Protein AF-Q4A7V9-F1 (afdb_monomer_lite)

Foldseek 3Di:
DDKDFDADPLLHTDDIAAEDEDDDPPPDDDDLLVVLVVVQVVCCVVPVDDDADEQEDQQDPSSVVSCVSNVHHYAYAPVNLLVLLCVQQNPPPVPVLSCVLACPPPNPVSVVLVVCLLVLNLVVNLVVLVVSLVSLVVVCVVCVVCNVVSVVSSVSSVVSSVSSVSCSVNSSVNNVSVNDHDCVVVCCVQQPVVLVVPPPDDDDPVSSVVSNVVSCVVVVHNYDYD

Sequence (226 aa):
MLVLYLGKKNGKVYGKTNILEISKTGNKGQNIYQLSEKIKATILEIYGKNLEIVVYGDGANWIKRLATILGGIYILDKFHLLKKLSDLVSLKNNNSLNRFLFKDKFPQLYQKLLKLFQENKTDKVVEVLRQIIKYLEILLEKNLWLFNKINQKTEEIGEFLRYVVSNSTAINQLFTFKNASSFTEAFVSSLVKFNIKIKYSNFCFKRYLNNLRLNHKLKNANLILI

Structure (mmCIF, N/CA/C/O backbone):
data_AF-Q4A7V9-F1
#
_entry.id   AF-Q4A7V9-F1
#
loop_
_atom_site.group_PDB
_atom_site.id
_atom_site.type_symbol
_atom_site.label_atom_id
_atom_site.label_alt_id
_atom_site.label_comp_id
_atom_site.label_asym_id
_atom_site.label_entity_id
_atom_site.label_seq_id
_atom_site.pdbx_PDB_ins_code
_atom_site.Cartn_x
_atom_site.Cartn_y
_atom_site.Cartn_z
_atom_site.occupancy
_atom_site.B_iso_or_equiv
_atom_site.auth_seq_id
_atom_site.auth_comp_id
_atom_site.auth_asym_id
_atom_site.auth_atom_id
_atom_site.pdbx_PDB_model_num
ATOM 1 N N . MET A 1 1 ? -2.426 7.794 15.812 1.00 65.19 1 MET A N 1
ATOM 2 C CA . MET A 1 1 ? -3.897 7.726 15.655 1.00 65.19 1 MET A CA 1
ATOM 3 C C . MET A 1 1 ? -4.265 6.328 15.198 1.00 65.19 1 MET A C 1
ATOM 5 O O . MET A 1 1 ? -3.657 5.844 14.252 1.00 65.19 1 MET A O 1
ATOM 9 N N . LEU A 1 2 ? -5.226 5.699 15.867 1.00 68.19 2 LEU A N 1
ATOM 10 C CA . LEU A 1 2 ? -5.745 4.373 15.548 1.0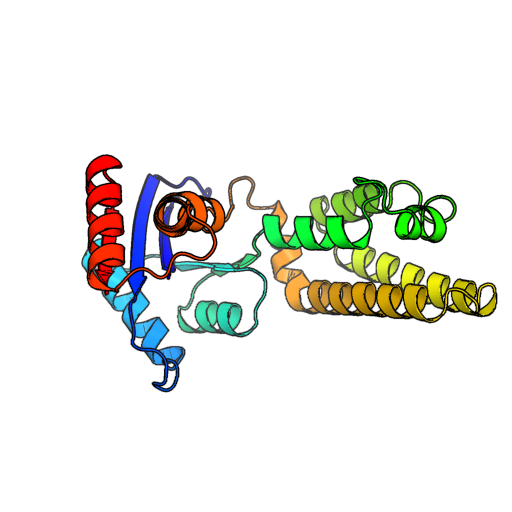0 68.19 2 LEU A CA 1
ATOM 11 C C . LEU A 1 2 ? -7.253 4.489 15.317 1.00 68.19 2 LEU A C 1
ATOM 13 O O . LEU A 1 2 ? -7.942 5.216 16.030 1.00 68.19 2 LEU A O 1
ATOM 17 N N . VAL A 1 3 ? -7.779 3.787 14.319 1.00 69.62 3 VAL A N 1
ATOM 18 C CA . VAL A 1 3 ? -9.226 3.730 14.084 1.00 69.62 3 VAL A CA 1
ATOM 19 C C . VAL A 1 3 ? -9.679 2.298 14.303 1.00 69.62 3 VAL A C 1
ATOM 21 O O . VAL A 1 3 ? -9.243 1.400 13.588 1.00 69.62 3 VAL A O 1
ATOM 24 N N . LEU A 1 4 ? -10.535 2.090 15.302 1.00 72.69 4 LEU A N 1
ATOM 25 C CA . LEU A 1 4 ? -11.105 0.788 15.608 1.00 72.69 4 LEU A CA 1
ATOM 26 C C . LEU A 1 4 ? -12.472 0.656 14.940 1.00 72.69 4 LEU A C 1
ATOM 28 O O . LEU A 1 4 ? -13.355 1.505 15.089 1.00 72.69 4 LEU A O 1
ATOM 32 N N . TYR A 1 5 ? -12.657 -0.449 14.232 1.00 73.81 5 TYR A N 1
ATOM 33 C CA . TYR A 1 5 ? -13.934 -0.823 13.643 1.00 73.81 5 TYR A CA 1
ATOM 34 C C . TYR A 1 5 ? -14.420 -2.099 14.312 1.00 73.81 5 TYR A C 1
ATOM 36 O O . TYR A 1 5 ? -13.680 -3.077 14.393 1.00 73.81 5 TYR A O 1
ATOM 44 N N . LEU A 1 6 ? -15.677 -2.102 14.745 1.00 76.50 6 LEU A N 1
ATOM 45 C CA . LEU A 1 6 ? -16.368 -3.319 15.130 1.00 76.50 6 LEU A CA 1
ATOM 46 C C . LEU A 1 6 ? -17.096 -3.856 13.896 1.00 76.50 6 LEU A C 1
ATOM 48 O O . LEU A 1 6 ? -18.006 -3.218 13.355 1.00 76.50 6 LEU A O 1
ATOM 52 N N . GLY A 1 7 ? -16.650 -5.017 13.427 1.00 74.44 7 GLY A N 1
ATOM 53 C CA . GLY A 1 7 ? -17.162 -5.668 12.227 1.00 74.44 7 GLY A CA 1
ATOM 54 C C . GLY A 1 7 ? -17.699 -7.067 12.496 1.00 74.44 7 GLY A C 1
ATOM 55 O O . GLY A 1 7 ? -17.383 -7.703 13.498 1.00 74.44 7 GLY A O 1
ATOM 56 N N . LYS A 1 8 ? -18.550 -7.551 11.590 1.00 75.00 8 LYS A N 1
ATOM 57 C CA . LYS A 1 8 ? -18.901 -8.972 11.475 1.00 75.00 8 LYS A CA 1
ATOM 58 C C . LYS A 1 8 ? -17.817 -9.691 10.663 1.00 75.00 8 LYS A C 1
ATOM 60 O O . LYS A 1 8 ? -17.138 -9.062 9.854 1.00 75.00 8 LYS A O 1
ATOM 65 N N . LYS A 1 9 ? -17.722 -11.020 10.790 1.00 69.38 9 LYS A N 1
ATOM 66 C CA . LYS A 1 9 ? -16.757 -11.853 10.036 1.00 69.38 9 LYS A CA 1
ATOM 67 C C . LYS A 1 9 ? -16.834 -11.690 8.510 1.00 69.38 9 LYS A C 1
ATOM 69 O O . LYS A 1 9 ? -15.846 -11.886 7.821 1.00 69.38 9 LYS A O 1
ATOM 74 N N . ASN A 1 10 ? -17.983 -11.273 7.975 1.00 67.19 10 ASN A N 1
ATOM 75 C CA . ASN A 1 10 ? -18.161 -10.978 6.548 1.00 67.19 10 ASN A CA 1
ATOM 76 C C . ASN A 1 10 ? -17.647 -9.583 6.116 1.00 67.19 10 ASN A C 1
ATOM 78 O O . ASN A 1 10 ? -17.950 -9.124 5.013 1.00 67.19 10 ASN A O 1
ATOM 82 N N . GLY A 1 11 ? -16.935 -8.871 6.994 1.00 65.62 11 GLY A N 1
ATOM 83 C CA . GLY A 1 11 ? -16.396 -7.533 6.748 1.00 65.62 11 GLY A CA 1
ATOM 84 C C . GLY A 1 11 ? -17.403 -6.391 6.907 1.00 65.62 11 GLY A C 1
ATOM 85 O O . GLY A 1 11 ? -17.033 -5.234 6.722 1.00 65.62 11 GLY A O 1
ATOM 86 N N . LYS A 1 12 ? -18.670 -6.662 7.262 1.00 70.19 12 LYS A N 1
ATOM 87 C CA . LYS A 1 12 ? -19.654 -5.598 7.512 1.00 70.19 12 LYS A CA 1
ATOM 88 C C . LYS A 1 12 ? -19.341 -4.893 8.832 1.00 70.19 12 LYS A C 1
ATOM 90 O O . LYS A 1 12 ? -19.504 -5.483 9.899 1.00 70.19 12 LYS A O 1
ATOM 95 N N . VAL A 1 13 ? -18.940 -3.628 8.755 1.00 73.56 13 VAL A N 1
ATOM 96 C CA . VAL A 1 13 ? -18.735 -2.746 9.913 1.00 73.56 13 VAL A CA 1
ATOM 97 C C . VAL A 1 13 ? -20.090 -2.276 10.452 1.00 73.56 13 VAL A C 1
ATOM 99 O O . VAL A 1 13 ? -20.954 -1.876 9.674 1.00 73.56 13 VAL A O 1
ATOM 102 N N . TYR A 1 14 ? -20.286 -2.334 11.769 1.00 74.62 14 TYR A N 1
ATOM 103 C CA . TYR A 1 14 ? -21.510 -1.864 12.439 1.00 74.62 14 TYR A CA 1
ATOM 104 C C . TYR A 1 14 ? -21.250 -1.044 13.709 1.00 74.62 14 TYR A C 1
ATOM 106 O O . TYR A 1 14 ? -22.175 -0.442 14.241 1.00 74.62 14 TYR A O 1
ATOM 114 N N . GLY A 1 15 ? -20.005 -0.983 14.178 1.00 71.75 15 GLY A N 1
ATOM 115 C CA . GLY A 1 15 ? -19.577 -0.060 15.224 1.00 71.75 15 GLY A CA 1
ATOM 116 C C . GLY A 1 15 ? -18.245 0.573 14.848 1.00 71.75 15 GLY A C 1
ATOM 117 O O . GLY A 1 15 ? -17.455 -0.007 14.099 1.00 71.75 15 GLY A O 1
ATOM 118 N N . LYS A 1 16 ? -17.995 1.784 15.337 1.00 72.81 16 LYS A N 1
ATOM 119 C CA . LYS A 1 16 ? -16.760 2.513 15.055 1.00 72.81 16 LYS A CA 1
ATOM 120 C C . LYS A 1 16 ? -16.351 3.319 16.272 1.00 72.81 16 LYS A C 1
ATOM 122 O O . LYS A 1 16 ? -17.147 4.115 16.761 1.00 72.81 16 LYS A O 1
ATOM 127 N N . THR A 1 17 ? -15.093 3.180 16.670 1.00 72.81 17 THR A N 1
ATOM 128 C CA . THR A 1 17 ? -14.492 3.957 17.752 1.00 72.81 17 THR A CA 1
ATOM 129 C C . THR A 1 17 ? -13.135 4.469 17.307 1.00 72.81 17 THR A C 1
ATOM 131 O O . THR A 1 17 ? -12.305 3.727 16.790 1.00 72.81 17 THR A O 1
ATOM 134 N N . ASN A 1 18 ? -12.905 5.763 17.465 1.00 71.19 18 ASN A N 1
ATOM 135 C CA . ASN A 1 18 ? -11.684 6.408 17.010 1.00 71.19 18 ASN A CA 1
ATOM 136 C C . ASN A 1 18 ? -10.812 6.704 18.214 1.00 71.19 18 ASN A C 1
ATOM 138 O O . ASN A 1 18 ? -11.303 7.269 19.184 1.00 71.19 18 ASN A O 1
ATOM 142 N N . ILE A 1 19 ? -9.533 6.359 18.131 1.00 69.88 19 ILE A N 1
ATOM 143 C CA . ILE A 1 19 ? -8.576 6.596 19.203 1.00 69.88 19 ILE A CA 1
ATOM 144 C C . ILE A 1 19 ? -7.504 7.540 18.680 1.00 69.88 19 ILE A C 1
ATOM 146 O O . ILE A 1 19 ? -6.719 7.216 17.778 1.00 69.88 19 ILE A O 1
ATOM 150 N N . LEU A 1 20 ? -7.461 8.734 19.252 1.00 71.50 20 LEU A N 1
ATOM 151 C CA . LEU A 1 20 ? -6.412 9.696 18.968 1.00 71.50 20 LEU A CA 1
ATOM 152 C C . LEU A 1 20 ? -5.526 9.822 20.199 1.00 71.50 20 LEU A C 1
ATOM 154 O O . LEU A 1 20 ? -5.915 10.464 21.167 1.00 71.50 20 LEU A O 1
ATOM 158 N N . GLU A 1 21 ? -4.337 9.227 20.115 1.00 72.12 21 GLU A N 1
ATOM 159 C CA . GLU A 1 21 ? -3.277 9.475 21.086 1.00 72.12 21 GLU A CA 1
ATOM 160 C C . GLU A 1 21 ? -2.571 10.796 20.768 1.00 72.12 21 GLU A C 1
ATOM 162 O O . GLU A 1 21 ? -2.171 11.027 19.617 1.00 72.12 21 GLU A O 1
ATOM 167 N N . ILE A 1 22 ? -2.415 11.649 21.779 1.00 69.81 22 ILE A N 1
ATOM 168 C CA . ILE A 1 22 ? -1.695 12.916 21.679 1.00 69.81 22 ILE A CA 1
ATOM 169 C C . ILE A 1 22 ? -0.494 12.900 22.626 1.00 69.81 22 ILE A C 1
ATOM 171 O O . ILE A 1 22 ? -0.629 12.989 23.842 1.00 69.81 22 ILE A O 1
ATOM 175 N N . SER A 1 23 ? 0.711 12.900 22.058 1.00 66.81 23 SER A N 1
ATOM 176 C CA . SER A 1 23 ? 1.965 12.956 22.814 1.00 66.81 23 SER A CA 1
ATOM 177 C C . SER A 1 23 ? 2.825 14.153 22.406 1.00 66.81 23 SER A C 1
ATOM 179 O O . SER A 1 23 ? 2.850 14.531 21.233 1.00 66.81 23 SER A O 1
ATOM 181 N N . LYS A 1 24 ? 3.596 14.716 23.348 1.00 66.75 24 LYS A N 1
ATOM 182 C CA . LYS A 1 24 ? 4.656 15.686 23.019 1.00 66.75 24 LYS A CA 1
ATOM 183 C C . LYS A 1 24 ? 5.710 15.021 22.125 1.00 66.75 24 LYS A C 1
ATOM 185 O O . LYS A 1 24 ? 6.165 13.916 22.414 1.00 66.75 24 LYS A O 1
ATOM 190 N N . THR A 1 25 ? 6.106 15.699 21.052 1.00 62.44 25 THR A N 1
ATOM 191 C CA . THR A 1 25 ? 7.212 15.274 20.185 1.00 62.44 25 THR A CA 1
ATOM 192 C C . THR A 1 25 ? 8.544 15.372 20.936 1.00 62.44 25 THR A C 1
ATOM 194 O O . THR A 1 25 ? 8.739 16.321 21.690 1.00 62.44 25 THR A O 1
ATOM 197 N N . GLY A 1 26 ? 9.458 14.417 20.731 1.00 58.75 26 GLY A N 1
ATOM 198 C CA . GLY A 1 26 ? 10.795 14.406 21.357 1.00 58.75 26 GLY A CA 1
ATOM 199 C C . GLY A 1 26 ? 11.000 13.329 22.428 1.00 58.75 26 GLY A C 1
ATOM 200 O O . GLY A 1 26 ? 12.137 12.997 22.749 1.00 58.75 26 GLY A O 1
ATOM 201 N N . ASN A 1 27 ? 9.924 12.708 22.916 1.00 61.12 27 ASN A N 1
ATOM 202 C CA . ASN A 1 27 ? 10.030 11.472 23.690 1.00 61.12 27 ASN A CA 1
ATOM 203 C C . ASN A 1 27 ? 10.277 10.291 22.739 1.00 61.12 27 ASN A C 1
ATOM 205 O O . ASN A 1 27 ? 9.685 10.241 21.657 1.00 61.12 27 ASN A O 1
ATOM 209 N N . LYS A 1 28 ? 11.141 9.338 23.132 1.00 59.72 28 LYS A N 1
ATOM 210 C CA . LYS A 1 28 ? 11.327 8.076 22.390 1.00 59.72 28 LYS A CA 1
ATOM 211 C C . LYS A 1 28 ? 9.949 7.468 22.101 1.00 59.72 28 LYS A C 1
ATOM 213 O O . LYS A 1 28 ? 9.112 7.390 23.000 1.00 59.72 28 LYS A O 1
ATOM 218 N N . GLY A 1 29 ? 9.718 7.080 20.845 1.00 60.88 29 GLY A N 1
ATOM 219 C CA . GLY A 1 29 ? 8.461 6.460 20.427 1.00 60.88 29 GLY A CA 1
ATOM 220 C C . GLY A 1 29 ? 8.119 5.257 21.307 1.00 60.88 29 GLY A C 1
ATOM 221 O O . GLY A 1 29 ? 9.015 4.560 21.787 1.00 60.88 29 GLY A O 1
ATOM 222 N N . GLN A 1 30 ? 6.826 5.028 21.538 1.00 68.25 30 GLN A N 1
ATOM 223 C CA . GLN A 1 30 ? 6.380 3.893 22.344 1.00 68.25 30 GLN A CA 1
ATOM 224 C C . GLN A 1 30 ? 6.850 2.581 21.727 1.00 68.25 30 GLN A C 1
ATOM 226 O O . GLN A 1 30 ? 6.785 2.386 20.511 1.00 68.25 30 GLN A O 1
ATOM 231 N N . ASN A 1 31 ? 7.308 1.669 22.583 1.00 84.88 31 ASN A N 1
ATOM 232 C CA . ASN A 1 31 ? 7.622 0.320 22.150 1.00 84.88 31 ASN A CA 1
ATOM 233 C C . ASN A 1 31 ? 6.333 -0.343 21.630 1.00 84.88 31 ASN A C 1
ATOM 235 O O . ASN A 1 31 ? 5.270 -0.218 22.235 1.00 84.88 31 ASN A O 1
ATOM 239 N N . ILE A 1 32 ? 6.436 -1.076 20.524 1.00 86.00 32 ILE A N 1
ATOM 240 C CA . ILE A 1 32 ? 5.329 -1.810 19.908 1.00 86.00 32 ILE A CA 1
ATOM 241 C C . ILE A 1 32 ? 4.591 -2.746 20.882 1.00 86.00 32 ILE A C 1
ATOM 243 O O . ILE A 1 32 ? 3.379 -2.891 20.761 1.00 86.00 32 ILE A O 1
ATOM 247 N N . TYR A 1 33 ? 5.285 -3.318 21.875 1.00 89.12 33 TYR A N 1
ATOM 248 C CA . TYR A 1 33 ? 4.663 -4.136 22.924 1.00 89.12 33 TYR A CA 1
ATOM 249 C C . TYR A 1 33 ? 3.818 -3.294 23.892 1.00 89.12 33 TYR A C 1
ATOM 251 O O . TYR A 1 33 ? 2.728 -3.690 24.287 1.00 89.12 33 TYR A O 1
ATOM 259 N N . GLN A 1 34 ? 4.275 -2.091 24.245 1.00 86.69 34 GLN A N 1
ATOM 260 C CA . GLN A 1 34 ? 3.476 -1.177 25.071 1.00 86.69 34 GLN A CA 1
ATOM 261 C C . GLN A 1 34 ? 2.236 -0.707 24.306 1.00 86.69 34 GLN A C 1
ATOM 263 O O . GLN A 1 34 ? 1.144 -0.642 24.866 1.00 86.69 34 GLN A O 1
ATOM 268 N N . LEU A 1 35 ? 2.396 -0.429 23.008 1.00 84.94 35 LEU A N 1
ATOM 269 C CA . LEU A 1 35 ? 1.285 -0.078 22.132 1.00 84.94 35 LEU A CA 1
ATOM 270 C C . LEU A 1 35 ? 0.268 -1.223 22.024 1.00 84.94 35 LEU A C 1
ATOM 272 O O . LEU A 1 35 ? -0.932 -0.969 22.088 1.00 84.94 35 LEU A O 1
ATOM 276 N N . SER A 1 36 ? 0.717 -2.475 21.888 1.00 88.62 36 SER A N 1
ATOM 277 C CA . SER A 1 36 ? -0.197 -3.616 21.800 1.00 88.62 36 SER A CA 1
ATOM 278 C C . SER A 1 36 ? -1.006 -3.816 23.077 1.00 88.62 36 SER A C 1
ATOM 280 O O . SER A 1 36 ? -2.206 -4.065 22.993 1.00 88.62 36 SER A O 1
ATOM 282 N N . GLU A 1 37 ? -0.384 -3.661 24.247 1.00 89.12 37 GLU A N 1
ATOM 283 C CA . GLU A 1 37 ? -1.086 -3.781 25.529 1.00 89.12 37 GLU A CA 1
ATOM 284 C C . GLU A 1 37 ? -2.106 -2.658 25.720 1.00 89.12 37 GLU A C 1
ATOM 286 O O . GLU A 1 37 ? -3.252 -2.928 26.075 1.00 89.12 37 GLU A O 1
ATOM 291 N N . LYS A 1 38 ? -1.751 -1.416 25.361 1.00 85.38 38 LYS A N 1
ATOM 292 C CA . LYS A 1 38 ? -2.711 -0.304 25.327 1.00 85.38 38 LYS A CA 1
ATOM 293 C C . LYS A 1 38 ? -3.902 -0.601 24.419 1.00 85.38 38 LYS A C 1
ATOM 295 O O . LYS A 1 38 ? -5.038 -0.414 24.832 1.00 85.38 38 LYS A O 1
ATOM 300 N N . ILE A 1 39 ? -3.660 -1.092 23.201 1.00 86.12 39 ILE A N 1
ATOM 301 C CA . ILE A 1 39 ? -4.733 -1.430 22.255 1.00 86.12 39 ILE A CA 1
ATOM 302 C C . ILE A 1 39 ? -5.673 -2.485 22.847 1.00 86.12 39 ILE A C 1
ATOM 304 O O . ILE A 1 39 ? -6.888 -2.303 22.788 1.00 86.12 39 ILE A O 1
ATOM 308 N N . LYS A 1 40 ? -5.136 -3.566 23.427 1.00 88.25 40 LYS A N 1
ATOM 309 C CA . LYS A 1 40 ? -5.948 -4.621 24.053 1.00 88.25 40 LYS A CA 1
ATOM 310 C C . LYS A 1 40 ? -6.762 -4.084 25.228 1.00 88.25 40 LYS A C 1
ATOM 312 O O . LYS A 1 40 ? -7.963 -4.336 25.284 1.00 88.25 40 LYS A O 1
ATOM 317 N N . ALA A 1 41 ? -6.129 -3.317 26.117 1.00 88.38 41 ALA A N 1
ATOM 318 C CA . ALA A 1 41 ? -6.791 -2.708 27.265 1.00 88.38 41 ALA A CA 1
ATOM 319 C C . ALA A 1 41 ? -7.943 -1.797 26.823 1.00 88.38 41 ALA A C 1
ATOM 321 O O . ALA A 1 41 ? -9.060 -1.942 27.307 1.00 88.38 41 ALA A O 1
ATOM 322 N N . THR A 1 42 ? -7.710 -0.936 25.830 1.00 84.19 42 THR A N 1
ATOM 323 C CA . THR A 1 42 ? -8.746 -0.049 25.294 1.00 84.19 42 THR A CA 1
ATOM 324 C C . THR A 1 42 ? -9.877 -0.820 24.604 1.00 84.19 42 THR A C 1
ATOM 326 O O . THR A 1 42 ? -11.042 -0.462 24.752 1.00 84.19 42 THR A O 1
ATOM 329 N N . ILE A 1 43 ? -9.583 -1.899 23.868 1.00 84.69 43 ILE A N 1
ATOM 330 C CA . ILE A 1 43 ? -10.627 -2.764 23.288 1.00 84.69 43 ILE A CA 1
ATOM 331 C C . ILE A 1 43 ? -11.495 -3.374 24.395 1.00 84.69 43 ILE A C 1
ATOM 333 O O . ILE A 1 43 ? -12.721 -3.344 24.286 1.00 84.69 43 ILE A O 1
ATOM 337 N N . LEU A 1 44 ? -10.872 -3.901 25.451 1.00 88.12 44 LEU A N 1
ATOM 338 C CA . LEU A 1 44 ? -11.577 -4.504 26.578 1.00 88.12 44 LEU A CA 1
ATOM 339 C C . LEU A 1 44 ? -12.434 -3.474 27.325 1.00 88.12 44 LEU A C 1
ATOM 341 O O . LEU A 1 44 ? -13.587 -3.760 27.622 1.00 88.12 44 LEU A O 1
ATOM 345 N N . GLU A 1 45 ? -11.903 -2.276 27.567 1.00 86.25 45 GLU A N 1
ATOM 346 C CA . GLU A 1 45 ? -12.611 -1.169 28.218 1.00 86.25 45 GLU A CA 1
ATOM 347 C C . GLU A 1 45 ? -13.861 -0.743 27.432 1.00 86.25 45 GLU A C 1
ATOM 349 O O . GLU A 1 45 ? -14.940 -0.604 27.999 1.00 86.25 45 GLU A O 1
ATOM 354 N N . ILE A 1 46 ? -13.739 -0.575 26.111 1.00 81.06 46 ILE A N 1
ATOM 355 C CA . ILE A 1 46 ? -14.834 -0.078 25.263 1.00 81.06 46 ILE A CA 1
ATOM 356 C C . ILE A 1 46 ? -15.902 -1.146 25.024 1.00 81.06 46 ILE A C 1
ATOM 358 O O . ILE A 1 46 ? -17.093 -0.838 24.987 1.00 81.06 46 ILE A O 1
ATOM 362 N N . TYR A 1 47 ? -15.484 -2.387 24.764 1.00 82.19 47 TYR A N 1
ATOM 363 C CA . TYR A 1 47 ? -16.382 -3.437 24.276 1.00 82.19 47 TYR A CA 1
ATOM 364 C C . TYR A 1 47 ? -16.716 -4.502 25.326 1.00 82.19 47 TYR A C 1
ATOM 366 O O . TYR A 1 47 ? -17.554 -5.363 25.055 1.00 82.19 47 TYR A O 1
ATOM 374 N N . GLY A 1 48 ? -16.066 -4.480 26.492 1.00 85.56 48 GLY A N 1
ATOM 375 C CA . GLY A 1 48 ? -16.301 -5.406 27.604 1.00 85.56 48 GLY A CA 1
ATOM 376 C C . GLY A 1 48 ? -15.895 -6.857 27.333 1.00 85.56 48 GLY A C 1
ATOM 377 O O . GLY A 1 48 ? -16.233 -7.742 28.113 1.00 85.56 48 GLY A O 1
ATOM 378 N N . LYS A 1 49 ? -15.219 -7.139 26.213 1.00 85.94 49 LYS A N 1
ATOM 379 C CA . LYS A 1 49 ? -14.812 -8.496 25.827 1.00 85.94 49 LYS A CA 1
ATOM 380 C C . LYS A 1 49 ? -13.604 -8.500 24.902 1.00 85.94 49 LYS A C 1
ATOM 382 O O . LYS A 1 49 ? -13.361 -7.543 24.168 1.00 85.94 49 LYS A O 1
ATOM 387 N N . ASN A 1 50 ? -12.918 -9.639 24.872 1.00 85.81 50 ASN A N 1
ATOM 388 C CA . ASN A 1 50 ? -11.882 -9.908 23.884 1.00 85.81 50 ASN A CA 1
ATOM 389 C C . ASN A 1 50 ? -12.514 -10.093 22.499 1.00 85.81 50 ASN A C 1
ATOM 391 O O . ASN A 1 50 ? -13.508 -10.805 22.337 1.00 85.81 50 ASN A O 1
ATOM 395 N N . LEU A 1 51 ? -11.935 -9.434 21.500 1.00 85.44 51 LEU A N 1
ATOM 396 C CA . LEU A 1 51 ? -12.367 -9.489 20.109 1.00 85.44 51 LEU A CA 1
ATOM 397 C C . LEU A 1 51 ? -11.237 -10.031 19.240 1.00 85.44 51 LEU A C 1
ATOM 399 O O . LEU A 1 51 ? -10.063 -9.812 19.528 1.00 85.44 51 LEU A O 1
ATOM 403 N N . GLU A 1 52 ? -11.602 -10.693 18.145 1.00 86.81 52 GLU A N 1
ATOM 404 C CA . GLU A 1 52 ? -10.658 -11.002 17.076 1.00 86.81 52 GLU A CA 1
ATOM 405 C C . GLU A 1 52 ? -10.169 -9.691 16.448 1.00 86.81 52 GLU A C 1
ATOM 407 O O . GLU A 1 52 ? -10.969 -8.843 16.039 1.00 86.81 52 GLU A O 1
ATOM 412 N N . ILE A 1 53 ? -8.850 -9.506 16.407 1.00 87.62 53 ILE A N 1
ATOM 413 C CA . ILE A 1 53 ? -8.242 -8.259 15.949 1.00 87.62 53 ILE A CA 1
ATOM 414 C C . ILE A 1 53 ? -7.886 -8.391 14.473 1.00 87.62 53 ILE A C 1
ATOM 416 O O . ILE A 1 53 ? -7.163 -9.297 14.069 1.00 87.62 53 ILE A O 1
ATOM 420 N N . VAL A 1 54 ? -8.347 -7.431 13.675 1.00 85.19 54 VAL A N 1
ATOM 421 C CA . VAL A 1 54 ? -7.944 -7.276 12.277 1.00 85.19 54 VAL A CA 1
ATOM 422 C C . VAL A 1 54 ? -7.213 -5.949 12.134 1.00 85.19 54 VAL A C 1
ATOM 424 O O . VAL A 1 54 ? -7.764 -4.890 12.439 1.00 85.19 54 VAL A O 1
ATOM 427 N N . VAL A 1 55 ? -5.968 -5.997 11.670 1.00 85.88 55 VAL A N 1
ATOM 428 C CA . VAL A 1 55 ? -5.112 -4.823 11.492 1.00 85.88 55 VAL A CA 1
ATOM 429 C C . VAL A 1 55 ? -5.010 -4.489 10.012 1.00 85.88 55 VAL A C 1
ATOM 431 O O . VAL A 1 55 ? -4.423 -5.239 9.235 1.00 85.88 55 VAL A O 1
ATOM 434 N N . TYR A 1 56 ? -5.540 -3.327 9.639 1.00 83.94 56 TYR A N 1
ATOM 435 C CA . TYR A 1 56 ? -5.376 -2.762 8.304 1.00 83.94 56 TYR A CA 1
ATOM 436 C C . TYR A 1 56 ? -4.121 -1.897 8.242 1.00 83.94 56 TYR A C 1
ATOM 438 O O . TYR A 1 56 ? -3.915 -1.045 9.106 1.00 83.94 56 TYR A O 1
ATOM 446 N N . GLY A 1 57 ? -3.301 -2.067 7.208 1.00 83.38 57 GLY A N 1
ATOM 447 C CA . GLY A 1 57 ? -2.111 -1.235 7.038 1.00 83.38 57 GLY A CA 1
ATOM 448 C C . GLY A 1 57 ? -1.578 -1.197 5.620 1.00 83.38 57 GLY A C 1
ATOM 449 O O . GLY A 1 57 ? -1.908 -2.037 4.791 1.00 83.38 57 GLY A O 1
ATOM 450 N N . ASP A 1 58 ? -0.697 -0.244 5.361 1.00 81.88 58 ASP A N 1
ATOM 451 C CA . ASP A 1 58 ? -0.090 0.020 4.053 1.00 81.88 58 ASP A CA 1
ATOM 452 C C . ASP A 1 58 ? 0.995 -0.987 3.626 1.00 81.88 58 ASP A C 1
ATOM 454 O O . ASP A 1 58 ? 1.448 -0.952 2.481 1.00 81.88 58 ASP A O 1
ATOM 458 N N . GLY A 1 59 ? 1.401 -1.893 4.517 1.00 83.00 59 GLY A N 1
ATOM 459 C CA . GLY A 1 59 ? 2.448 -2.893 4.285 1.00 83.00 59 GLY A CA 1
ATOM 460 C C . GLY A 1 59 ? 3.704 -2.672 5.122 1.00 83.00 59 GLY A C 1
ATOM 461 O O . GLY A 1 59 ? 4.632 -3.477 5.024 1.00 83.00 59 GLY A O 1
ATOM 462 N N . ALA A 1 60 ? 3.754 -1.620 5.947 1.00 84.94 60 ALA A N 1
ATOM 463 C CA . ALA A 1 60 ? 4.903 -1.335 6.796 1.00 84.94 60 ALA A CA 1
ATOM 464 C C . ALA A 1 60 ? 5.201 -2.477 7.787 1.00 84.94 60 ALA A C 1
ATOM 466 O O . ALA A 1 60 ? 4.308 -3.006 8.456 1.00 84.94 60 ALA A O 1
ATOM 467 N N . ASN A 1 61 ? 6.487 -2.819 7.930 1.00 85.69 61 ASN A N 1
ATOM 468 C CA . ASN A 1 61 ? 6.941 -3.934 8.772 1.00 85.69 61 ASN A CA 1
ATOM 469 C C . ASN A 1 61 ? 6.494 -3.805 10.232 1.00 85.69 61 ASN A C 1
ATOM 471 O O . ASN A 1 61 ? 6.131 -4.801 10.855 1.00 85.69 61 ASN A O 1
ATOM 475 N N . TRP A 1 62 ? 6.475 -2.586 10.777 1.00 87.44 62 TRP A N 1
ATOM 476 C CA . TRP A 1 62 ? 6.022 -2.365 12.148 1.00 87.44 62 TRP A CA 1
ATOM 477 C C . TRP A 1 62 ? 4.518 -2.642 12.314 1.00 87.44 62 TRP A C 1
ATOM 479 O O . TRP A 1 62 ? 4.127 -3.157 13.354 1.00 87.44 62 TRP A O 1
ATOM 489 N N . ILE A 1 63 ? 3.679 -2.395 11.297 1.00 87.88 63 ILE A N 1
ATOM 490 C CA . ILE A 1 63 ? 2.236 -2.696 11.354 1.00 87.88 63 ILE A CA 1
ATOM 491 C C . ILE A 1 63 ? 2.005 -4.205 11.306 1.00 87.88 63 ILE A C 1
ATOM 493 O O . ILE A 1 63 ? 1.214 -4.733 12.084 1.00 87.88 63 ILE A O 1
ATOM 497 N N . LYS A 1 64 ? 2.733 -4.914 10.434 1.00 88.69 64 LYS A N 1
ATOM 498 C CA . LYS A 1 64 ? 2.692 -6.384 10.379 1.00 88.69 64 LYS A CA 1
ATOM 499 C C . LYS A 1 64 ? 3.098 -6.987 11.719 1.00 88.69 64 LYS A C 1
ATOM 501 O O . LYS A 1 64 ? 2.386 -7.823 12.261 1.00 88.69 64 LYS A O 1
ATOM 506 N N . ARG A 1 65 ? 4.204 -6.497 12.289 1.00 91.00 65 ARG A N 1
ATOM 507 C CA . ARG A 1 65 ? 4.684 -6.923 13.606 1.00 91.00 65 ARG A CA 1
ATOM 508 C C . ARG A 1 65 ? 3.661 -6.625 14.703 1.00 91.00 65 ARG A C 1
ATOM 510 O O . ARG A 1 65 ? 3.469 -7.458 15.580 1.00 91.00 65 ARG A O 1
ATOM 517 N N . LEU A 1 66 ? 2.984 -5.477 14.642 1.00 90.88 66 LEU A N 1
ATOM 518 C CA . LEU A 1 66 ? 1.926 -5.124 15.588 1.00 90.88 66 LEU A CA 1
ATOM 519 C C . LEU A 1 66 ? 0.762 -6.113 15.493 1.00 90.88 66 LEU A C 1
ATOM 521 O O . LEU A 1 66 ? 0.299 -6.592 16.522 1.00 90.88 66 LEU A O 1
ATOM 525 N N . ALA A 1 67 ? 0.330 -6.461 14.277 1.00 90.75 67 ALA A N 1
ATOM 526 C CA . ALA A 1 67 ? -0.709 -7.465 14.059 1.00 90.75 67 ALA A CA 1
ATOM 527 C C . ALA A 1 67 ? -0.323 -8.819 14.669 1.00 90.75 67 ALA A C 1
ATOM 529 O O . ALA A 1 67 ? -1.118 -9.398 15.404 1.00 90.75 67 ALA A O 1
ATOM 530 N N . THR A 1 68 ? 0.918 -9.271 14.457 1.00 91.62 68 THR A N 1
ATOM 531 C CA . THR A 1 68 ? 1.435 -10.508 15.061 1.00 91.62 68 THR A CA 1
ATOM 532 C C . THR A 1 68 ? 1.410 -10.460 16.590 1.00 91.62 68 THR A C 1
ATOM 534 O O . THR A 1 68 ? 0.915 -11.390 17.215 1.00 91.62 68 THR A O 1
ATOM 537 N N . ILE A 1 69 ? 1.892 -9.375 17.206 1.00 92.88 69 ILE A N 1
ATOM 538 C CA . ILE A 1 69 ? 1.916 -9.221 18.675 1.00 92.88 69 ILE A CA 1
ATOM 539 C C . ILE A 1 69 ? 0.496 -9.160 19.260 1.00 92.88 69 ILE A C 1
ATOM 541 O O . ILE A 1 69 ? 0.244 -9.641 20.365 1.00 92.88 69 ILE A O 1
ATOM 545 N N . LEU A 1 70 ? -0.449 -8.586 18.516 1.00 90.88 70 LEU A N 1
ATOM 546 C CA . LEU A 1 70 ? -1.864 -8.562 18.880 1.00 90.88 70 LEU A CA 1
ATOM 547 C C . LEU A 1 70 ? -2.560 -9.922 18.693 1.00 90.88 70 LEU A C 1
ATOM 549 O O . LEU A 1 70 ? -3.720 -10.042 19.077 1.00 90.88 70 LEU A O 1
ATOM 553 N N . GLY A 1 71 ? -1.891 -10.924 18.107 1.00 90.06 71 GLY A N 1
ATOM 554 C CA . GLY A 1 71 ? -2.519 -12.187 17.707 1.00 90.06 71 GLY A CA 1
ATOM 555 C C . GLY A 1 71 ? -3.598 -11.996 16.635 1.00 90.06 71 GLY A C 1
ATOM 556 O O . GLY A 1 71 ? -4.541 -12.777 16.561 1.00 90.06 71 GLY A O 1
ATOM 557 N N . GLY A 1 72 ? -3.502 -10.915 15.856 1.00 87.75 72 GLY A N 1
ATOM 558 C CA . GLY A 1 72 ? -4.510 -10.495 14.893 1.00 87.75 72 GLY A CA 1
ATOM 559 C C . GLY A 1 72 ? -4.184 -10.859 13.446 1.00 87.75 72 GLY A C 1
ATOM 560 O O . GLY A 1 72 ? -3.057 -11.207 13.093 1.00 87.75 72 GLY A O 1
ATOM 561 N N . ILE A 1 73 ? -5.186 -10.706 12.583 1.00 86.25 73 ILE A N 1
ATOM 562 C CA . ILE A 1 73 ? -5.066 -10.884 11.134 1.00 86.25 73 ILE A CA 1
ATOM 563 C C . ILE A 1 73 ? -4.624 -9.563 10.512 1.00 86.25 73 ILE A C 1
ATOM 565 O O . ILE A 1 73 ? -5.274 -8.532 10.684 1.00 86.25 73 ILE A O 1
ATOM 569 N N . TYR A 1 74 ? -3.531 -9.585 9.755 1.00 87.19 74 TYR A N 1
ATOM 570 C CA . TYR A 1 74 ? -3.102 -8.433 8.970 1.00 87.19 74 TYR A CA 1
ATOM 571 C C . TYR A 1 74 ? -3.795 -8.415 7.602 1.00 87.19 74 TYR A C 1
ATOM 573 O O . TYR A 1 74 ? -3.718 -9.389 6.857 1.00 87.19 74 TYR A O 1
ATOM 581 N N . ILE A 1 75 ? -4.419 -7.290 7.249 1.00 83.31 75 ILE A N 1
ATOM 582 C CA . ILE A 1 75 ? -4.997 -7.050 5.925 1.00 83.31 75 ILE A CA 1
ATOM 583 C C . ILE A 1 75 ? -4.311 -5.836 5.296 1.00 83.31 75 ILE A C 1
ATOM 585 O O . ILE A 1 75 ? -4.243 -4.750 5.878 1.00 83.31 75 ILE A O 1
ATOM 589 N N . LEU A 1 76 ? -3.801 -6.016 4.078 1.00 86.19 76 LEU A N 1
ATOM 590 C CA . LEU A 1 76 ? -3.210 -4.926 3.310 1.00 86.19 76 LEU A CA 1
ATOM 591 C C . LEU A 1 76 ? -4.283 -3.902 2.922 1.00 86.19 76 LEU A C 1
ATOM 593 O O . LEU A 1 76 ? -5.413 -4.252 2.596 1.00 86.19 76 LEU A O 1
ATOM 597 N N . ASP A 1 77 ? -3.941 -2.621 2.911 1.00 84.06 77 ASP A N 1
ATOM 598 C CA . ASP A 1 77 ? -4.848 -1.600 2.405 1.00 84.06 77 ASP A CA 1
ATOM 599 C C . ASP A 1 77 ? -4.849 -1.566 0.869 1.00 84.06 77 ASP A C 1
ATOM 601 O O . ASP A 1 77 ? -3.867 -1.184 0.219 1.00 84.06 77 ASP A O 1
ATOM 605 N N . LYS A 1 78 ? -6.003 -1.909 0.286 1.00 85.19 78 LYS A N 1
ATOM 606 C CA . LYS A 1 78 ? -6.230 -1.917 -1.162 1.00 85.19 78 LYS A CA 1
ATOM 607 C C . LYS A 1 78 ? -5.928 -0.572 -1.808 1.00 85.19 78 LYS A C 1
ATOM 609 O O . LYS A 1 78 ? -5.373 -0.542 -2.905 1.00 85.19 78 LYS A O 1
ATOM 614 N N . PHE A 1 79 ? -6.271 0.535 -1.152 1.00 83.06 79 PHE A N 1
ATOM 615 C CA . PHE A 1 79 ? -6.054 1.863 -1.719 1.00 83.06 79 PHE A CA 1
ATOM 616 C C . PHE A 1 79 ? -4.566 2.131 -1.965 1.00 83.06 79 PHE A C 1
ATOM 618 O O . PHE A 1 79 ? -4.196 2.616 -3.033 1.00 83.06 79 PHE A O 1
ATOM 625 N N . HIS A 1 80 ? -3.706 1.753 -1.018 1.00 84.00 80 HIS A N 1
ATOM 626 C CA . HIS A 1 80 ? -2.266 1.984 -1.107 1.00 84.00 80 HIS A CA 1
ATOM 627 C C . HIS A 1 80 ? -1.614 1.149 -2.214 1.00 84.00 80 HIS A C 1
ATOM 629 O O . HIS A 1 80 ? -0.822 1.692 -2.987 1.00 84.00 80 HIS A O 1
ATOM 635 N N . LEU A 1 81 ? -1.994 -0.128 -2.352 1.00 89.81 81 LEU A N 1
ATOM 636 C CA . LEU A 1 81 ? -1.534 -0.974 -3.458 1.00 89.81 81 LEU A CA 1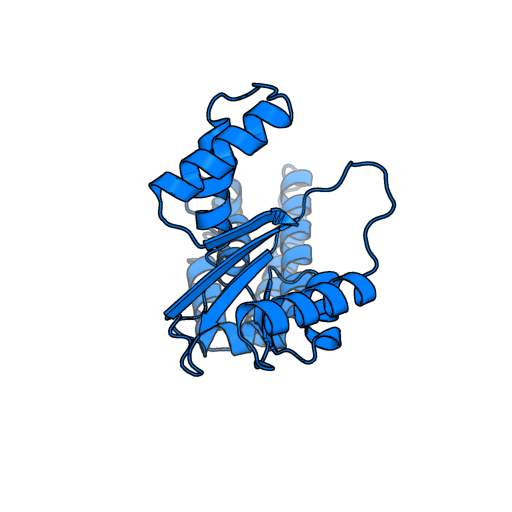
ATOM 637 C C . LEU A 1 81 ? -1.929 -0.375 -4.817 1.00 89.81 81 LEU A C 1
ATOM 639 O O . LEU A 1 81 ? -1.086 -0.229 -5.703 1.00 89.81 81 LEU A O 1
ATOM 643 N N . LEU A 1 82 ? -3.203 0.000 -4.978 1.00 89.25 82 LEU A N 1
ATOM 644 C CA . LEU A 1 82 ? -3.719 0.533 -6.242 1.00 89.25 82 LEU A CA 1
ATOM 645 C C . LEU A 1 82 ? -3.147 1.909 -6.583 1.00 89.25 82 LEU A C 1
ATOM 647 O O . LEU A 1 82 ? -2.910 2.191 -7.758 1.00 89.25 82 LEU A O 1
ATOM 651 N N . LYS A 1 83 ? -2.906 2.750 -5.573 1.00 87.50 83 LYS A N 1
ATOM 652 C CA . LYS A 1 83 ? -2.253 4.046 -5.743 1.00 87.50 83 LYS A CA 1
ATOM 653 C C . LYS A 1 83 ? -0.810 3.869 -6.209 1.00 87.50 83 LYS A C 1
ATOM 655 O O . LYS A 1 83 ? -0.466 4.413 -7.250 1.00 87.50 83 LYS A O 1
ATOM 660 N N . LYS A 1 84 ? -0.015 3.032 -5.525 1.00 90.44 84 LYS A N 1
ATOM 661 C CA . LYS A 1 84 ? 1.362 2.704 -5.942 1.00 90.44 84 LYS A CA 1
ATOM 662 C C . LYS A 1 84 ? 1.403 2.175 -7.377 1.00 90.44 84 LYS A C 1
ATOM 664 O O . LYS A 1 84 ? 2.210 2.639 -8.171 1.00 90.44 84 LYS A O 1
ATOM 669 N N . LEU A 1 85 ? 0.493 1.266 -7.734 1.00 92.44 85 LEU A N 1
ATOM 670 C CA . LEU A 1 85 ? 0.385 0.752 -9.100 1.00 92.44 85 LEU A CA 1
ATOM 671 C C . LEU A 1 85 ? 0.040 1.858 -10.115 1.00 92.44 85 LEU A C 1
ATOM 673 O O . LEU A 1 85 ? 0.621 1.911 -11.197 1.00 92.44 85 LEU A O 1
ATOM 677 N N . SER A 1 86 ? -0.913 2.733 -9.785 1.00 89.94 86 SER A N 1
ATOM 678 C CA . SER A 1 86 ? -1.312 3.837 -10.661 1.00 89.94 86 SER A CA 1
ATOM 679 C C . SER A 1 86 ? -0.163 4.820 -10.878 1.00 89.94 86 SER A C 1
ATOM 681 O O . SER A 1 86 ? 0.147 5.141 -12.020 1.00 89.94 86 SER A O 1
ATOM 683 N N . ASP A 1 87 ? 0.490 5.263 -9.808 1.00 87.50 87 ASP A N 1
ATOM 684 C CA . ASP A 1 87 ? 1.607 6.209 -9.880 1.00 87.50 87 ASP A CA 1
ATOM 685 C C . ASP A 1 87 ? 2.775 5.617 -10.696 1.00 87.50 87 ASP A C 1
ATOM 687 O O . ASP A 1 87 ? 3.419 6.313 -11.486 1.00 87.50 87 ASP A O 1
ATOM 691 N N . LEU A 1 88 ? 2.980 4.299 -10.596 1.00 89.94 88 LEU A N 1
ATOM 692 C CA . LEU A 1 88 ? 4.035 3.593 -11.310 1.00 89.94 88 LEU A CA 1
ATOM 693 C C . LEU A 1 88 ? 3.793 3.516 -12.823 1.00 89.94 88 LEU A C 1
ATOM 695 O O . LEU A 1 88 ? 4.671 3.889 -13.596 1.00 89.94 88 LEU A O 1
ATOM 699 N N . VAL A 1 89 ? 2.632 3.025 -13.268 1.00 87.31 89 VAL A N 1
ATOM 700 C CA . VAL A 1 89 ? 2.443 2.614 -14.678 1.00 87.31 89 VAL A CA 1
ATOM 701 C C . VAL A 1 89 ? 1.234 3.236 -15.371 1.00 87.31 89 VAL A C 1
ATOM 703 O O . VAL A 1 89 ? 0.991 2.961 -16.547 1.00 87.31 89 VAL A O 1
ATOM 706 N N . SER A 1 90 ? 0.437 4.053 -14.679 1.00 77.38 90 SER A N 1
ATOM 707 C CA . SER A 1 90 ? -0.744 4.653 -15.298 1.00 77.38 90 SER A CA 1
ATOM 708 C C . SER A 1 90 ? -0.346 5.646 -16.386 1.00 77.38 90 SER A C 1
ATOM 710 O O . SER A 1 90 ? 0.577 6.449 -16.238 1.00 77.38 90 SER A O 1
ATOM 712 N N . LEU A 1 91 ? -1.096 5.597 -17.486 1.00 70.25 91 LEU A N 1
ATOM 713 C CA . LEU A 1 91 ? -1.041 6.582 -18.566 1.00 70.25 91 LEU A CA 1
ATOM 714 C C . LEU A 1 91 ? -2.016 7.749 -18.325 1.00 70.25 91 LEU A C 1
ATOM 716 O O . LEU A 1 91 ? -2.049 8.698 -19.115 1.00 70.25 91 LEU A O 1
ATOM 720 N N . LYS A 1 92 ? -2.824 7.679 -17.252 1.00 59.62 92 LYS A N 1
ATOM 721 C CA . LYS A 1 92 ? -3.688 8.784 -16.817 1.00 59.62 92 LYS A CA 1
ATOM 722 C C . LYS A 1 92 ? -2.804 9.930 -16.303 1.00 59.62 92 LYS A C 1
ATOM 724 O O . LYS A 1 92 ? -1.773 9.679 -15.691 1.00 59.62 92 LYS A O 1
ATOM 729 N N . ASN A 1 93 ? -3.217 11.173 -16.559 1.00 53.75 93 ASN A N 1
ATOM 730 C CA . ASN A 1 93 ? -2.541 12.427 -16.170 1.00 53.75 93 ASN A CA 1
ATOM 731 C C . ASN A 1 93 ? -1.341 12.869 -17.031 1.00 53.75 93 ASN A C 1
ATOM 733 O O . ASN A 1 93 ? -0.414 13.477 -16.510 1.00 53.75 93 ASN A O 1
ATOM 737 N N . ASN A 1 94 ? -1.348 12.621 -18.348 1.00 52.91 94 ASN A N 1
ATOM 738 C CA . ASN A 1 94 ? -0.328 13.169 -19.263 1.00 52.91 94 ASN A CA 1
ATOM 739 C C . ASN A 1 94 ? 1.128 12.847 -18.874 1.00 52.91 94 ASN A C 1
ATOM 741 O O . ASN A 1 94 ? 2.033 13.619 -19.180 1.00 52.91 94 ASN A O 1
ATOM 745 N N . ASN A 1 95 ? 1.374 11.688 -18.254 1.00 74.75 95 ASN A N 1
ATOM 746 C CA . ASN A 1 95 ? 2.733 11.253 -17.951 1.00 74.75 95 ASN A CA 1
ATOM 747 C C . ASN A 1 95 ? 3.441 10.832 -19.254 1.00 74.75 95 ASN A C 1
ATOM 749 O O . ASN A 1 95 ? 3.347 9.686 -19.701 1.00 74.75 95 ASN A O 1
ATOM 753 N N . SER A 1 96 ? 4.088 11.806 -19.899 1.00 84.19 96 SER A N 1
ATOM 754 C CA . SER A 1 96 ? 4.793 11.658 -21.176 1.00 84.19 96 SER A CA 1
ATOM 755 C C . SER A 1 96 ? 5.870 10.580 -21.110 1.00 84.19 96 SER A C 1
ATOM 757 O O . SER A 1 96 ? 6.019 9.823 -22.067 1.00 84.19 96 SER A O 1
ATOM 759 N N . LEU A 1 97 ? 6.538 10.443 -19.959 1.00 87.81 97 LEU A N 1
ATOM 760 C CA . LEU A 1 97 ? 7.521 9.393 -19.721 1.00 87.81 97 LEU A CA 1
ATOM 761 C C . LEU A 1 97 ? 6.862 8.010 -19.734 1.00 87.81 97 LEU A C 1
ATOM 763 O O . LEU A 1 97 ? 7.267 7.165 -20.520 1.00 87.81 97 LEU A O 1
ATOM 767 N N . ASN A 1 98 ? 5.799 7.777 -18.958 1.00 89.56 98 ASN A N 1
ATOM 768 C CA . ASN A 1 98 ? 5.124 6.469 -18.956 1.00 89.56 98 ASN A CA 1
ATOM 769 C C . ASN A 1 98 ? 4.585 6.082 -20.344 1.00 89.56 98 ASN A C 1
ATOM 771 O O . ASN A 1 98 ? 4.622 4.909 -20.712 1.00 89.56 98 ASN A O 1
ATOM 775 N N . ARG A 1 99 ? 4.101 7.053 -21.134 1.00 88.06 99 ARG A N 1
ATOM 776 C CA . ARG A 1 99 ? 3.696 6.794 -22.526 1.00 88.06 99 ARG A CA 1
ATOM 777 C C . ARG A 1 99 ? 4.878 6.350 -23.374 1.00 88.06 99 ARG A C 1
ATOM 779 O O . ARG A 1 99 ? 4.761 5.336 -24.046 1.00 88.06 99 ARG A O 1
ATOM 786 N N . PHE A 1 100 ? 5.982 7.090 -23.323 1.00 89.81 100 PHE A N 1
ATOM 787 C CA . PHE A 1 100 ? 7.197 6.753 -24.058 1.00 89.81 100 PHE A CA 1
ATOM 788 C C . PHE A 1 100 ? 7.722 5.363 -23.674 1.00 89.81 100 PHE A C 1
ATOM 790 O O . PHE A 1 100 ? 8.049 4.563 -24.541 1.00 89.81 100 PHE A O 1
ATOM 797 N N . LEU A 1 101 ? 7.741 5.045 -22.379 1.00 90.94 101 LEU A N 1
ATOM 798 C CA . LEU A 1 101 ? 8.296 3.786 -21.894 1.00 90.94 101 LEU A CA 1
ATOM 799 C C . LEU A 1 101 ? 7.395 2.584 -22.204 1.00 90.94 101 LEU A C 1
ATOM 801 O O . LEU A 1 101 ? 7.900 1.533 -22.587 1.00 90.94 101 LEU A O 1
ATOM 805 N N . PHE A 1 102 ? 6.074 2.702 -22.034 1.00 91.44 102 PHE A N 1
ATOM 806 C CA . PHE A 1 102 ? 5.203 1.522 -21.963 1.00 91.44 102 PHE A CA 1
ATOM 807 C C . PHE A 1 102 ? 4.196 1.380 -23.103 1.00 91.44 102 PHE A C 1
ATOM 809 O O . PHE A 1 102 ? 3.716 0.269 -23.305 1.00 91.44 102 PHE A O 1
ATOM 816 N N . LYS A 1 103 ? 3.847 2.443 -23.843 1.00 87.12 103 LYS A N 1
ATOM 817 C CA . LYS A 1 103 ? 2.708 2.417 -24.784 1.00 87.12 103 LYS A CA 1
ATOM 818 C C . LYS A 1 103 ? 2.807 1.288 -25.815 1.00 87.12 103 LYS A C 1
ATOM 820 O O . LYS A 1 103 ? 1.813 0.599 -26.028 1.00 87.12 103 LYS A O 1
ATOM 825 N N . ASP A 1 104 ? 3.987 1.089 -26.395 1.00 87.31 104 ASP A N 1
ATOM 826 C CA . ASP A 1 104 ? 4.164 0.153 -27.509 1.00 87.31 104 ASP A CA 1
ATOM 827 C C . ASP A 1 104 ? 4.447 -1.275 -27.024 1.00 87.31 104 ASP A C 1
ATOM 829 O O . ASP A 1 104 ? 3.860 -2.235 -27.519 1.00 87.31 104 ASP A O 1
ATOM 833 N N . LYS A 1 105 ? 5.316 -1.434 -26.014 1.00 90.75 105 LYS A N 1
ATOM 834 C CA . LYS A 1 105 ? 5.731 -2.761 -25.522 1.00 90.75 105 LYS A CA 1
ATOM 835 C C . LYS A 1 105 ? 4.797 -3.348 -24.460 1.00 90.75 105 LYS A C 1
ATOM 837 O O . LYS A 1 105 ? 4.671 -4.567 -24.358 1.00 90.75 105 LYS A O 1
ATOM 842 N N . PHE A 1 106 ? 4.141 -2.494 -23.677 1.00 90.00 106 PHE A N 1
ATOM 843 C CA . PHE A 1 106 ? 3.259 -2.873 -22.572 1.00 90.00 106 PHE A CA 1
ATOM 844 C C . PHE A 1 106 ? 1.939 -2.081 -22.615 1.00 90.00 106 PHE A C 1
ATOM 846 O O . PHE A 1 106 ? 1.615 -1.342 -21.674 1.00 90.00 106 PHE A O 1
ATOM 853 N N . PRO A 1 107 ? 1.139 -2.224 -23.687 1.00 87.44 107 PRO A N 1
ATOM 854 C CA . PRO A 1 107 ? -0.148 -1.553 -23.771 1.00 87.44 107 PRO A CA 1
ATOM 855 C C . PRO A 1 107 ? -1.045 -1.980 -22.603 1.00 87.44 107 PRO A C 1
ATOM 857 O O . PRO A 1 107 ? -1.094 -3.150 -22.223 1.00 87.44 107 PRO A O 1
ATOM 860 N N . GLN A 1 108 ? -1.760 -1.012 -22.021 1.00 88.69 108 GLN A N 1
ATOM 861 C CA . GLN A 1 108 ? -2.688 -1.239 -20.903 1.00 88.69 108 GLN A CA 1
ATOM 862 C C . GLN A 1 108 ? -2.042 -1.922 -19.678 1.00 88.69 108 GLN A C 1
ATOM 864 O O . GLN A 1 108 ? -2.691 -2.687 -18.959 1.00 88.69 108 GLN A O 1
ATOM 869 N N . LEU A 1 109 ? -0.757 -1.645 -19.417 1.00 91.94 109 LEU A N 1
ATOM 870 C CA . LEU A 1 109 ? 0.007 -2.272 -18.334 1.00 91.94 109 LEU A CA 1
ATOM 871 C C . LEU A 1 109 ? -0.694 -2.196 -16.969 1.00 91.94 109 LEU A C 1
ATOM 873 O O . LEU A 1 109 ? -0.747 -3.190 -16.247 1.00 91.94 109 LEU A O 1
ATOM 877 N N . TYR A 1 110 ? -1.287 -1.045 -16.642 1.00 93.12 110 TYR A N 1
ATOM 878 C CA . TYR A 1 110 ? -2.065 -0.874 -15.414 1.00 93.12 110 TYR A CA 1
ATOM 879 C C . TYR A 1 110 ? -3.203 -1.902 -15.303 1.00 93.12 110 TYR A C 1
ATOM 881 O O . TYR A 1 110 ? -3.313 -2.592 -14.292 1.00 93.12 110 TYR A O 1
ATOM 889 N N . GLN A 1 111 ? -4.030 -2.036 -16.346 1.00 93.69 111 GLN A N 1
ATOM 890 C CA . GLN A 1 111 ? -5.161 -2.968 -16.372 1.00 93.69 111 GLN A CA 1
ATOM 891 C C . GLN A 1 111 ? -4.688 -4.420 -16.294 1.00 93.69 111 GLN A C 1
ATOM 893 O O . GLN A 1 111 ? -5.281 -5.214 -15.565 1.00 93.69 111 GLN A O 1
ATOM 898 N N . LYS A 1 112 ? -3.596 -4.758 -16.993 1.00 94.75 112 LYS A N 1
ATOM 899 C CA . LYS A 1 112 ? -2.988 -6.093 -16.944 1.00 94.75 112 LYS A CA 1
ATOM 900 C C . LYS A 1 112 ? -2.563 -6.458 -15.521 1.00 94.75 112 LYS A C 1
ATOM 902 O O . LYS A 1 112 ? -2.945 -7.515 -15.027 1.00 94.75 112 LYS A O 1
ATOM 907 N N . LEU A 1 113 ? -1.808 -5.585 -14.852 1.00 95.56 113 LEU A N 1
ATOM 908 C CA . LEU A 1 113 ? -1.339 -5.824 -13.484 1.00 95.56 113 LEU A CA 1
ATOM 909 C C . LEU A 1 113 ? -2.496 -5.863 -12.479 1.00 95.56 113 LEU A C 1
ATOM 911 O O . LEU A 1 113 ? -2.537 -6.748 -11.627 1.00 95.56 113 LEU A O 1
ATOM 915 N N . LEU A 1 114 ? -3.475 -4.963 -12.614 1.00 94.19 114 LEU A N 1
ATOM 916 C CA . LEU A 1 114 ? -4.679 -4.960 -11.782 1.00 94.19 114 LEU A CA 1
ATOM 917 C C . LEU A 1 114 ? -5.455 -6.278 -11.895 1.00 94.19 114 LEU A C 1
ATOM 919 O O . LEU A 1 114 ? -5.855 -6.838 -10.875 1.00 94.19 114 LEU A O 1
ATOM 923 N N . LYS A 1 115 ? -5.639 -6.787 -13.116 1.00 94.81 115 LYS A N 1
ATOM 924 C CA . LYS A 1 115 ? -6.323 -8.061 -13.355 1.00 94.81 115 LYS A CA 1
ATOM 925 C C . LYS A 1 115 ? -5.583 -9.226 -12.696 1.00 94.81 115 LYS A C 1
ATOM 927 O O . LYS A 1 115 ? -6.212 -10.045 -12.039 1.00 94.81 115 LYS A O 1
ATOM 932 N N . LEU A 1 116 ? -4.252 -9.271 -12.799 1.00 95.56 116 LEU A N 1
ATOM 933 C CA . LEU A 1 116 ? -3.451 -10.307 -12.137 1.00 95.56 116 LEU A CA 1
ATOM 934 C C . LEU A 1 116 ? -3.603 -10.273 -10.612 1.00 95.56 116 LEU A C 1
ATOM 936 O O . LEU A 1 116 ? -3.745 -11.327 -9.998 1.00 95.56 116 LEU A O 1
ATOM 940 N N . PHE A 1 117 ? -3.627 -9.083 -10.008 1.00 93.38 117 PHE A N 1
ATOM 941 C CA . PHE A 1 117 ? -3.902 -8.946 -8.578 1.00 93.38 117 PHE A CA 1
ATOM 942 C C . PHE A 1 117 ? -5.304 -9.446 -8.201 1.00 93.38 117 PHE A C 1
ATOM 944 O O . PHE A 1 117 ? -5.442 -10.189 -7.237 1.00 93.38 117 PHE A O 1
ATOM 951 N N . GLN A 1 118 ? -6.332 -9.092 -8.979 1.00 91.25 118 GLN A N 1
ATOM 952 C CA . GLN A 1 118 ? -7.714 -9.544 -8.758 1.00 91.25 118 GLN A CA 1
ATOM 953 C C . GLN A 1 118 ? -7.884 -11.063 -8.911 1.00 91.25 118 GLN A C 1
ATOM 955 O O . GLN A 1 118 ? -8.752 -11.650 -8.273 1.00 91.25 118 GLN A O 1
ATOM 960 N N . GLU A 1 119 ? -7.055 -11.693 -9.741 1.00 93.00 119 GLU A N 1
ATOM 961 C CA . GLU A 1 119 ? -7.006 -13.145 -9.940 1.00 93.00 119 GLU A CA 1
ATOM 962 C C . GLU A 1 119 ? -6.092 -13.864 -8.929 1.00 93.00 119 GLU A C 1
ATOM 964 O O . GLU A 1 119 ? -5.853 -15.061 -9.082 1.00 93.00 119 GLU A O 1
ATOM 969 N N . ASN A 1 120 ? -5.562 -13.162 -7.917 1.00 91.56 120 ASN A N 1
ATOM 970 C CA . ASN A 1 120 ? -4.608 -13.680 -6.925 1.00 91.56 120 ASN A CA 1
ATOM 971 C C . ASN A 1 120 ? -3.332 -14.282 -7.550 1.00 91.56 120 ASN A C 1
ATOM 973 O O . ASN A 1 120 ? -2.744 -15.226 -7.027 1.00 91.56 120 ASN A O 1
ATOM 977 N N . LYS A 1 121 ? -2.886 -13.736 -8.689 1.00 94.25 121 LYS A N 1
ATOM 978 C CA . LYS A 1 121 ? -1.696 -14.179 -9.435 1.00 94.25 121 LYS A CA 1
ATOM 979 C C . LYS A 1 121 ? -0.505 -13.259 -9.170 1.00 94.25 121 LYS A C 1
ATOM 981 O O . LYS A 1 121 ? 0.084 -12.712 -10.106 1.00 94.25 121 LYS A O 1
ATOM 986 N N . THR A 1 122 ? -0.149 -13.077 -7.898 1.00 94.06 122 THR A N 1
ATOM 987 C CA . THR A 1 122 ? 0.954 -12.181 -7.505 1.00 94.06 122 THR A CA 1
ATOM 988 C C . THR A 1 122 ? 2.300 -12.595 -8.114 1.00 94.06 122 THR A C 1
ATOM 990 O O . THR A 1 122 ? 3.066 -11.728 -8.531 1.00 94.06 122 THR A O 1
ATOM 993 N N . ASP A 1 123 ? 2.563 -13.890 -8.295 1.00 95.44 123 ASP A N 1
ATOM 994 C CA . ASP A 1 123 ? 3.808 -14.357 -8.927 1.00 95.44 123 ASP A CA 1
ATOM 995 C C . ASP A 1 123 ? 3.927 -13.894 -10.387 1.00 95.44 123 ASP A C 1
ATOM 997 O O . ASP A 1 123 ? 4.981 -13.434 -10.823 1.00 95.44 123 ASP A O 1
ATOM 1001 N N . LYS A 1 124 ? 2.810 -13.868 -11.126 1.00 97.00 124 LYS A N 1
ATOM 1002 C CA . LYS A 1 124 ? 2.785 -13.322 -12.493 1.00 97.00 124 LYS A CA 1
ATOM 1003 C C . LYS A 1 124 ? 3.001 -11.811 -12.519 1.00 97.00 124 LYS A C 1
ATOM 1005 O O . LYS A 1 124 ? 3.551 -11.285 -13.483 1.00 97.00 124 LYS A O 1
ATOM 1010 N N . VAL A 1 125 ? 2.580 -11.090 -11.476 1.00 96.81 125 VAL A N 1
ATOM 1011 C CA . VAL A 1 125 ? 2.910 -9.662 -11.338 1.00 96.81 125 VAL A CA 1
ATOM 1012 C C . VAL A 1 125 ? 4.418 -9.490 -11.183 1.00 96.81 125 VAL A C 1
ATOM 1014 O O . VAL A 1 125 ? 5.007 -8.668 -11.881 1.00 96.81 125 VAL A O 1
ATOM 1017 N N . VAL A 1 126 ? 5.050 -10.290 -10.321 1.00 97.50 126 VAL A N 1
ATOM 1018 C CA . VAL A 1 126 ? 6.507 -10.294 -10.114 1.00 97.50 126 VAL A CA 1
ATOM 1019 C C . VAL A 1 126 ? 7.248 -10.559 -11.427 1.00 97.50 126 VAL A C 1
ATOM 1021 O O . VAL A 1 126 ? 8.186 -9.832 -11.757 1.00 97.50 126 VAL A O 1
ATOM 1024 N N . GLU A 1 127 ? 6.805 -11.542 -12.213 1.00 97.56 127 GLU A N 1
ATOM 1025 C CA . GLU A 1 127 ? 7.364 -11.836 -13.538 1.00 97.56 127 GLU A CA 1
ATOM 1026 C C . GLU A 1 127 ? 7.266 -10.640 -14.492 1.00 97.56 127 GLU A C 1
ATOM 1028 O O . GLU A 1 127 ? 8.265 -10.255 -15.102 1.00 97.56 127 GLU A O 1
ATOM 1033 N N . VAL A 1 128 ? 6.089 -10.011 -14.593 1.00 97.06 128 VAL A N 1
ATOM 1034 C CA . VAL A 1 128 ? 5.883 -8.843 -15.463 1.00 97.06 128 VAL A CA 1
ATOM 1035 C C . VAL A 1 128 ? 6.767 -7.670 -15.032 1.00 97.06 128 VAL A C 1
ATOM 1037 O O . VAL A 1 128 ? 7.385 -7.036 -15.883 1.00 97.06 128 VAL A O 1
ATOM 1040 N N . LEU A 1 129 ? 6.885 -7.391 -13.731 1.00 97.31 129 LEU A N 1
ATOM 1041 C CA . LEU A 1 129 ? 7.748 -6.314 -13.231 1.00 97.31 129 LEU A CA 1
ATOM 1042 C C . LEU A 1 129 ? 9.227 -6.569 -13.557 1.00 97.31 129 LEU A C 1
ATOM 1044 O O . LEU A 1 129 ? 9.917 -5.654 -14.002 1.00 97.31 129 LEU A O 1
ATOM 1048 N N . ARG A 1 130 ? 9.703 -7.814 -13.424 1.00 97.62 130 ARG A N 1
ATOM 1049 C CA . ARG A 1 130 ? 11.067 -8.197 -13.832 1.00 97.62 130 ARG A CA 1
ATOM 1050 C C . ARG A 1 130 ? 11.290 -8.029 -15.336 1.00 97.62 130 ARG A C 1
ATOM 1052 O O . ARG A 1 130 ? 12.358 -7.582 -15.742 1.00 97.62 130 ARG A O 1
ATOM 1059 N N . GLN A 1 131 ? 10.298 -8.361 -16.164 1.00 96.88 131 GLN A N 1
ATOM 1060 C CA . GLN A 1 131 ? 10.368 -8.135 -17.613 1.00 96.88 131 GLN A CA 1
ATOM 1061 C C . GLN A 1 131 ? 10.456 -6.645 -17.957 1.00 96.88 131 GLN A C 1
ATOM 1063 O O . GLN A 1 131 ? 11.187 -6.278 -18.873 1.00 96.88 131 GLN A O 1
ATOM 1068 N N . ILE A 1 132 ? 9.742 -5.789 -17.223 1.00 96.38 132 ILE A N 1
ATOM 1069 C CA . ILE A 1 132 ? 9.801 -4.341 -17.434 1.00 96.38 132 ILE A CA 1
ATOM 1070 C C . ILE A 1 132 ? 11.178 -3.794 -17.061 1.00 96.38 132 ILE A C 1
ATOM 1072 O O . ILE A 1 132 ? 11.723 -3.020 -17.838 1.00 96.38 132 ILE A O 1
ATOM 1076 N N . ILE A 1 133 ? 11.757 -4.211 -15.929 1.00 96.44 133 ILE A N 1
ATOM 1077 C CA . ILE A 1 133 ? 13.116 -3.798 -15.530 1.00 96.44 133 ILE A CA 1
ATOM 1078 C C . ILE A 1 133 ? 14.118 -4.123 -16.645 1.00 96.44 133 ILE A C 1
ATOM 1080 O O . ILE A 1 133 ? 14.782 -3.218 -17.141 1.00 96.44 133 ILE A O 1
ATOM 1084 N N . LYS A 1 134 ? 14.124 -5.371 -17.136 1.00 96.50 134 LYS A N 1
ATOM 1085 C CA . LYS A 1 134 ? 14.987 -5.788 -18.257 1.00 96.50 134 LYS A CA 1
ATOM 1086 C C . LYS A 1 134 ? 14.758 -4.966 -19.524 1.00 96.50 134 LYS A C 1
ATOM 1088 O O . LYS A 1 134 ? 15.691 -4.627 -20.242 1.00 96.50 134 LYS A O 1
ATOM 1093 N N . TYR A 1 135 ? 13.502 -4.652 -19.829 1.00 96.12 135 TYR A N 1
ATOM 1094 C CA . TYR A 1 135 ? 13.176 -3.809 -20.974 1.00 96.12 135 TYR A CA 1
ATOM 1095 C C . TYR A 1 135 ? 13.713 -2.380 -20.812 1.00 96.12 135 TYR A C 1
ATOM 1097 O O . TYR A 1 135 ? 14.215 -1.817 -21.781 1.00 96.12 135 TYR A O 1
ATOM 1105 N N . LEU A 1 136 ? 13.620 -1.798 -19.614 1.00 94.62 136 LEU A N 1
ATOM 1106 C CA . LEU A 1 136 ? 14.133 -0.458 -19.341 1.00 94.62 136 LEU A CA 1
ATOM 1107 C C . LEU A 1 136 ? 15.660 -0.402 -19.414 1.00 94.62 136 LEU A C 1
ATOM 1109 O O . LEU A 1 136 ? 16.179 0.584 -19.923 1.00 94.62 136 LEU A O 1
ATOM 1113 N N . GLU A 1 137 ? 16.361 -1.456 -18.991 1.00 93.88 137 GLU A N 1
ATOM 1114 C CA . GLU A 1 137 ? 17.816 -1.597 -19.170 1.00 93.88 137 GLU A CA 1
ATOM 1115 C C . GLU A 1 137 ? 18.198 -1.555 -20.661 1.00 93.88 137 GLU A C 1
ATOM 1117 O O . GLU A 1 137 ? 19.017 -0.738 -21.070 1.00 93.88 137 GLU A O 1
ATOM 1122 N N . ILE A 1 138 ? 17.514 -2.330 -21.511 1.00 93.88 138 ILE A N 1
ATOM 1123 C CA . ILE A 1 138 ? 17.744 -2.316 -22.970 1.00 93.88 138 ILE A CA 1
ATOM 1124 C C . ILE A 1 138 ? 17.372 -0.957 -23.588 1.00 93.88 138 ILE A C 1
ATOM 1126 O O . ILE A 1 138 ? 18.004 -0.482 -24.533 1.00 93.88 138 ILE A O 1
ATOM 1130 N N . LEU A 1 139 ? 16.301 -0.325 -23.101 1.00 93.12 139 LEU A N 1
ATOM 1131 C CA . LEU A 1 139 ? 15.857 0.973 -23.604 1.00 93.12 139 LEU A CA 1
ATOM 1132 C C . LEU A 1 139 ? 16.838 2.090 -23.221 1.00 93.12 139 LEU A C 1
ATOM 1134 O O . LEU A 1 139 ? 17.037 3.011 -24.014 1.00 93.12 139 LEU A O 1
ATOM 1138 N N . LEU A 1 140 ? 17.450 1.995 -22.039 1.00 92.94 140 LEU A N 1
ATOM 1139 C CA . LEU A 1 140 ? 18.466 2.915 -21.540 1.00 92.94 140 LEU A CA 1
ATOM 1140 C C . LEU A 1 140 ? 19.687 2.950 -22.460 1.00 92.94 140 LEU A C 1
ATOM 1142 O O . LEU A 1 140 ? 20.106 4.036 -22.855 1.00 92.94 140 LEU A O 1
ATOM 1146 N N . GLU A 1 141 ? 20.194 1.780 -22.863 1.00 92.25 141 GLU A N 1
ATOM 1147 C CA . GLU A 1 141 ? 21.325 1.649 -23.797 1.00 92.25 141 GLU A CA 1
ATOM 1148 C C . GLU A 1 141 ? 21.071 2.386 -25.122 1.00 92.25 141 GLU A C 1
ATOM 1150 O O . GLU A 1 141 ? 21.983 2.959 -25.713 1.00 92.25 141 GLU A O 1
ATOM 1155 N N . LYS A 1 142 ? 19.809 2.423 -25.571 1.00 91.75 142 LYS A N 1
ATOM 1156 C CA . LYS A 1 142 ? 19.392 3.067 -26.827 1.00 91.75 142 LYS A CA 1
ATOM 1157 C C . LYS A 1 142 ? 19.056 4.554 -26.690 1.00 91.75 142 LYS A C 1
ATOM 1159 O O . LYS A 1 142 ? 18.941 5.237 -27.702 1.00 91.75 142 LYS A O 1
ATOM 1164 N N . ASN A 1 143 ? 18.848 5.053 -25.470 1.00 91.81 143 ASN A N 1
ATOM 1165 C CA . ASN A 1 143 ? 18.326 6.399 -25.208 1.00 91.81 143 ASN A CA 1
ATOM 1166 C C . ASN A 1 143 ? 19.095 7.075 -24.063 1.00 91.81 143 ASN A C 1
ATOM 1168 O O . ASN A 1 143 ? 18.500 7.510 -23.073 1.00 91.81 143 ASN A O 1
ATOM 1172 N N . LEU A 1 144 ? 20.420 7.189 -24.200 1.00 90.69 144 LEU A N 1
ATOM 1173 C CA . LEU A 1 144 ? 21.303 7.745 -23.164 1.00 90.69 144 LEU A CA 1
ATOM 1174 C C . LEU A 1 144 ? 20.892 9.155 -22.694 1.00 90.69 144 LEU A C 1
ATOM 1176 O O . LEU A 1 144 ? 21.082 9.497 -21.529 1.00 90.69 144 LEU A O 1
ATOM 1180 N N . TRP A 1 145 ? 20.241 9.959 -23.545 1.00 90.94 145 TRP A N 1
ATOM 1181 C CA . TRP A 1 145 ? 19.729 11.285 -23.163 1.00 90.94 145 TRP A CA 1
ATOM 1182 C C . TRP A 1 145 ? 18.603 11.244 -22.108 1.00 90.94 145 TRP A C 1
ATOM 1184 O O . TRP A 1 145 ? 18.274 12.270 -21.513 1.00 90.94 145 TRP A O 1
ATOM 1194 N N . LEU A 1 146 ? 17.999 10.076 -21.854 1.00 91.81 146 LEU A N 1
ATOM 1195 C CA . LEU A 1 146 ? 16.995 9.858 -20.806 1.00 91.81 146 LEU A CA 1
ATOM 1196 C C . LEU A 1 146 ? 17.550 9.131 -19.578 1.00 91.81 146 LEU A C 1
ATOM 1198 O O . LEU A 1 146 ? 16.751 8.709 -18.740 1.00 91.81 146 LEU A O 1
ATOM 1202 N N . PHE A 1 147 ? 18.876 9.013 -19.436 1.00 91.44 147 PHE A N 1
ATOM 1203 C CA . PHE A 1 147 ? 19.517 8.182 -18.413 1.00 91.44 147 PHE A CA 1
ATOM 1204 C C . PHE A 1 147 ? 18.916 8.347 -17.013 1.00 91.44 147 PHE A C 1
ATOM 1206 O O . PHE A 1 147 ? 18.400 7.387 -16.442 1.00 91.44 147 PHE A O 1
ATOM 1213 N N . ASN A 1 148 ? 18.868 9.581 -16.505 1.00 91.94 148 ASN A N 1
ATOM 1214 C CA . ASN A 1 148 ? 18.331 9.866 -15.171 1.00 91.94 148 ASN A CA 1
ATOM 1215 C C . ASN A 1 148 ? 16.857 9.457 -15.026 1.00 91.94 148 ASN A C 1
ATOM 1217 O O . ASN A 1 148 ? 16.466 8.887 -14.012 1.00 91.94 148 ASN A O 1
ATOM 1221 N N . LYS A 1 149 ? 16.034 9.718 -16.049 1.00 92.06 149 LYS A N 1
ATOM 1222 C CA . LYS A 1 149 ? 14.590 9.438 -16.015 1.00 92.06 149 LYS A CA 1
ATOM 1223 C C . LYS A 1 149 ? 14.300 7.941 -16.067 1.00 92.06 149 LYS A C 1
ATOM 1225 O O . LYS A 1 149 ? 13.415 7.472 -15.358 1.00 92.06 149 LYS A O 1
ATOM 1230 N N . ILE A 1 150 ? 15.022 7.199 -16.909 1.00 93.06 150 ILE A N 1
ATOM 1231 C CA . ILE A 1 150 ? 14.856 5.747 -17.024 1.00 93.06 150 ILE A CA 1
ATOM 1232 C C . ILE A 1 150 ? 15.374 5.061 -15.758 1.00 93.06 150 ILE A C 1
ATOM 1234 O O . ILE A 1 150 ? 14.657 4.231 -15.216 1.00 93.06 150 ILE A O 1
ATOM 1238 N N . ASN A 1 151 ? 16.537 5.457 -15.229 1.00 93.00 151 ASN A N 1
ATOM 1239 C CA . ASN A 1 151 ? 17.065 4.888 -13.985 1.00 93.00 151 ASN A CA 1
ATOM 1240 C C . ASN A 1 151 ? 16.143 5.125 -12.794 1.00 93.00 151 ASN A C 1
ATOM 1242 O O . ASN A 1 151 ? 15.818 4.173 -12.087 1.00 93.00 151 ASN A O 1
ATOM 1246 N N . GLN A 1 152 ? 15.650 6.355 -12.623 1.00 92.81 152 GLN A N 1
ATOM 1247 C CA . GLN A 1 152 ? 14.654 6.651 -11.596 1.00 92.81 152 GLN A CA 1
ATOM 1248 C C . GLN A 1 152 ? 13.420 5.756 -11.763 1.00 92.81 152 GLN A C 1
ATOM 1250 O O . GLN A 1 152 ? 12.911 5.199 -10.793 1.00 92.81 152 GLN A O 1
ATOM 1255 N N . LYS A 1 153 ? 12.953 5.557 -13.002 1.00 93.75 153 LYS A N 1
ATOM 1256 C CA . LYS A 1 153 ? 11.796 4.700 -13.253 1.00 93.75 153 LYS A CA 1
ATOM 1257 C C . LYS A 1 153 ? 12.062 3.230 -12.936 1.00 93.75 153 LYS A C 1
ATOM 1259 O O . LYS A 1 153 ? 11.196 2.560 -12.376 1.00 93.75 153 LYS A O 1
ATOM 1264 N N . THR A 1 154 ? 13.241 2.730 -13.284 1.00 94.94 154 THR A N 1
ATOM 1265 C CA . THR A 1 154 ? 13.688 1.375 -12.951 1.00 94.94 154 THR A CA 1
ATOM 1266 C C . THR A 1 154 ? 13.746 1.181 -11.437 1.00 94.94 154 THR A C 1
ATOM 1268 O O . THR A 1 154 ? 13.280 0.156 -10.937 1.00 94.94 154 THR A O 1
ATOM 1271 N N . GLU A 1 155 ? 14.232 2.177 -10.695 1.00 94.94 155 GLU A N 1
ATOM 1272 C CA . GLU A 1 155 ? 14.266 2.159 -9.233 1.00 94.94 155 GLU A CA 1
ATOM 1273 C C . GLU A 1 155 ? 12.858 2.140 -8.623 1.00 94.94 155 GLU A C 1
ATOM 1275 O O . GLU A 1 155 ? 12.571 1.262 -7.809 1.00 94.94 155 GLU A O 1
ATOM 1280 N N . GLU A 1 156 ? 11.944 3.006 -9.081 1.00 94.56 156 GLU A N 1
ATOM 1281 C CA . GLU A 1 156 ? 10.532 3.002 -8.659 1.00 94.56 156 GLU A CA 1
ATOM 1282 C C . GLU A 1 156 ? 9.877 1.623 -8.868 1.00 94.56 156 GLU A C 1
ATOM 1284 O O . GLU A 1 156 ? 9.138 1.120 -8.014 1.00 94.56 156 GLU A O 1
ATOM 1289 N N . ILE A 1 157 ? 10.155 0.977 -10.007 1.00 95.44 157 ILE A N 1
ATOM 1290 C CA . ILE A 1 157 ? 9.648 -0.369 -10.311 1.00 95.44 157 ILE A CA 1
ATOM 1291 C C . ILE A 1 157 ? 10.299 -1.408 -9.396 1.00 95.44 157 ILE A C 1
ATOM 1293 O O . ILE A 1 157 ? 9.606 -2.304 -8.912 1.00 95.44 157 ILE A O 1
ATOM 1297 N N . GLY A 1 158 ? 11.597 -1.285 -9.119 1.00 96.62 158 GLY A N 1
ATOM 1298 C CA . GLY A 1 158 ? 12.322 -2.141 -8.182 1.00 96.62 158 GLY A CA 1
ATOM 1299 C C . GLY A 1 158 ? 11.788 -2.035 -6.750 1.00 96.62 158 GLY A C 1
ATOM 1300 O O . GLY A 1 158 ? 11.601 -3.051 -6.077 1.00 96.62 158 GLY A O 1
ATOM 1301 N N . GLU A 1 159 ? 11.466 -0.830 -6.286 1.00 95.06 159 GLU A N 1
ATOM 1302 C CA . GLU A 1 159 ? 10.804 -0.604 -5.001 1.00 95.06 159 GLU A CA 1
ATOM 1303 C C . GLU A 1 159 ? 9.419 -1.241 -4.952 1.00 95.06 159 GLU A C 1
ATOM 1305 O O . GLU A 1 159 ? 9.088 -1.938 -3.987 1.00 95.06 159 GLU A O 1
ATOM 1310 N N . PHE A 1 160 ? 8.617 -1.052 -6.002 1.00 95.44 160 PHE A N 1
ATOM 1311 C CA . PHE A 1 160 ? 7.299 -1.670 -6.084 1.00 95.44 160 PHE A CA 1
ATOM 1312 C C . PHE A 1 160 ? 7.387 -3.199 -6.142 1.00 95.44 160 PHE A C 1
ATOM 1314 O O . PHE A 1 160 ? 6.613 -3.882 -5.476 1.00 95.44 160 PHE A O 1
ATOM 1321 N N . LEU A 1 161 ? 8.368 -3.754 -6.855 1.00 96.75 161 LEU A N 1
ATOM 1322 C CA . LEU A 1 161 ? 8.647 -5.187 -6.886 1.00 96.75 161 LEU A CA 1
ATOM 1323 C C . LEU A 1 161 ? 8.970 -5.725 -5.484 1.00 96.75 161 LEU A C 1
ATOM 1325 O O . LEU A 1 161 ? 8.350 -6.694 -5.045 1.00 96.75 161 LEU A O 1
ATOM 1329 N N . ARG A 1 162 ? 9.887 -5.078 -4.750 1.00 95.25 162 ARG A N 1
ATOM 1330 C CA . ARG A 1 162 ? 10.211 -5.444 -3.357 1.00 95.25 162 ARG A CA 1
ATOM 1331 C C . ARG A 1 162 ? 8.980 -5.369 -2.454 1.00 95.25 162 ARG A C 1
ATOM 1333 O O . ARG A 1 162 ? 8.761 -6.248 -1.618 1.00 95.25 162 ARG A O 1
ATOM 1340 N N . TYR A 1 163 ? 8.151 -4.345 -2.639 1.00 92.88 163 TYR A N 1
ATOM 1341 C CA . TYR A 1 163 ? 6.886 -4.203 -1.928 1.00 92.88 163 TYR A CA 1
ATOM 1342 C C . TYR A 1 163 ? 5.926 -5.362 -2.225 1.00 92.88 163 TYR A C 1
ATOM 1344 O O . TYR A 1 163 ? 5.406 -5.963 -1.288 1.00 92.88 163 TYR A O 1
ATOM 1352 N N . VAL A 1 164 ? 5.724 -5.720 -3.495 1.00 94.19 164 VAL A N 1
ATOM 1353 C CA . VAL A 1 164 ? 4.842 -6.827 -3.893 1.00 94.19 164 VAL A CA 1
ATOM 1354 C C . VAL A 1 164 ? 5.338 -8.154 -3.319 1.00 94.19 164 VAL A C 1
ATOM 1356 O O . VAL A 1 164 ? 4.556 -8.878 -2.711 1.00 94.19 164 VAL A O 1
ATOM 1359 N N . VAL A 1 165 ? 6.638 -8.442 -3.429 1.00 93.94 165 VAL A N 1
ATOM 1360 C CA . VAL A 1 165 ? 7.241 -9.675 -2.894 1.00 93.94 165 VAL A CA 1
ATOM 1361 C C . VAL A 1 165 ? 7.077 -9.760 -1.375 1.00 93.94 165 VAL A C 1
ATOM 1363 O O . VAL A 1 165 ? 6.592 -10.762 -0.862 1.00 93.94 165 VAL A O 1
ATOM 1366 N N . SER A 1 166 ? 7.406 -8.692 -0.645 1.00 90.56 166 SER A N 1
ATOM 1367 C CA . SER A 1 166 ? 7.301 -8.665 0.825 1.00 90.56 166 SER A CA 1
ATOM 1368 C C . SER A 1 166 ? 5.860 -8.671 1.358 1.00 90.56 166 SER A C 1
ATOM 1370 O O . SER A 1 166 ? 5.645 -8.823 2.565 1.00 90.56 166 SER A O 1
ATOM 1372 N N . ASN A 1 167 ? 4.865 -8.481 0.489 1.00 89.62 167 ASN A N 1
ATOM 1373 C CA . ASN A 1 167 ? 3.445 -8.446 0.834 1.00 89.62 167 ASN A CA 1
ATOM 1374 C C . ASN A 1 167 ? 2.619 -9.499 0.078 1.00 89.62 167 ASN A C 1
ATOM 1376 O O . ASN A 1 167 ? 1.394 -9.430 0.132 1.00 89.62 167 ASN A O 1
ATOM 1380 N N . SER A 1 168 ? 3.240 -10.471 -0.598 1.00 89.56 168 SER A N 1
ATOM 1381 C CA . SER A 1 168 ? 2.556 -11.376 -1.536 1.00 89.56 168 SER A CA 1
ATOM 1382 C C . SER A 1 168 ? 1.358 -12.103 -0.918 1.00 89.56 168 SER A C 1
ATOM 1384 O O . SER A 1 168 ? 0.260 -12.071 -1.473 1.00 89.56 168 SER A O 1
ATOM 1386 N N . THR A 1 169 ? 1.529 -12.664 0.281 1.00 86.56 169 THR A N 1
ATOM 1387 C CA . THR A 1 169 ? 0.45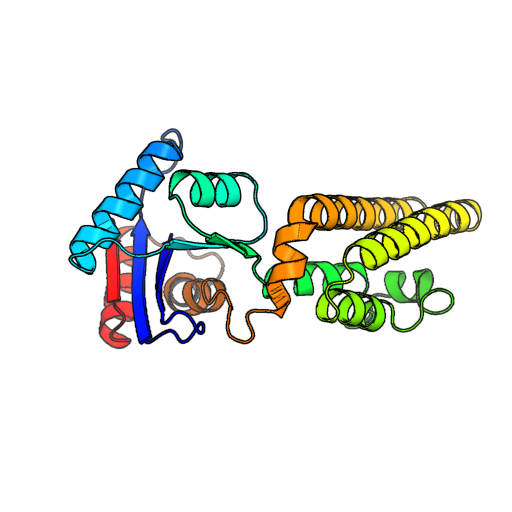8 -13.336 1.030 1.00 86.56 169 THR A CA 1
ATOM 1388 C C . THR A 1 169 ? -0.706 -12.393 1.328 1.00 86.56 169 THR A C 1
ATOM 1390 O O . THR A 1 169 ? -1.860 -12.733 1.076 1.00 86.56 169 THR A O 1
ATOM 1393 N N . ALA A 1 170 ? -0.413 -11.182 1.810 1.00 85.75 170 ALA A N 1
ATOM 1394 C CA . ALA A 1 170 ? -1.435 -10.192 2.143 1.00 85.75 170 ALA A CA 1
ATOM 1395 C C . ALA A 1 170 ? -2.143 -9.649 0.888 1.00 85.75 170 ALA A C 1
ATOM 1397 O O . ALA A 1 170 ? -3.340 -9.381 0.927 1.00 85.75 170 ALA A O 1
ATOM 1398 N N . ILE A 1 171 ? -1.432 -9.529 -0.239 1.00 88.94 171 ILE A N 1
ATOM 1399 C CA . ILE A 1 171 ? -1.993 -9.137 -1.540 1.00 88.94 171 ILE A CA 1
ATOM 1400 C C . ILE A 1 171 ? -2.934 -10.221 -2.078 1.00 88.94 171 ILE A C 1
ATOM 1402 O O . ILE A 1 171 ? -4.032 -9.898 -2.520 1.00 88.94 171 ILE A O 1
ATOM 1406 N N . ASN A 1 172 ? -2.556 -11.499 -2.005 1.00 86.81 172 ASN A N 1
ATOM 1407 C CA . ASN A 1 172 ? -3.414 -12.604 -2.453 1.00 86.81 172 ASN A CA 1
ATOM 1408 C C . ASN A 1 172 ? -4.688 -12.742 -1.602 1.00 86.81 172 ASN A C 1
ATOM 1410 O O . ASN A 1 172 ? -5.711 -13.222 -2.079 1.00 86.81 172 ASN A O 1
ATOM 1414 N N . GLN A 1 173 ? -4.648 -12.303 -0.344 1.00 81.31 173 GLN A N 1
ATOM 1415 C CA . 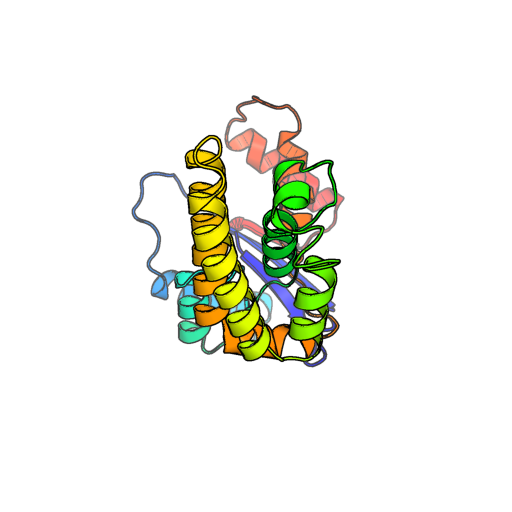GLN A 1 173 ? -5.826 -12.238 0.524 1.00 81.31 173 GLN A CA 1
ATOM 1416 C C . GLN A 1 173 ? -6.627 -10.942 0.334 1.00 81.31 173 GLN A C 1
ATOM 1418 O O . GLN A 1 173 ? -7.797 -10.874 0.689 1.00 81.31 173 GLN A O 1
ATOM 1423 N N . LEU A 1 174 ? -6.039 -9.900 -0.251 1.00 82.12 174 LEU A N 1
ATOM 1424 C CA . LEU A 1 174 ? -6.658 -8.581 -0.360 1.00 82.12 174 LEU A CA 1
ATOM 1425 C C . LEU A 1 174 ? -7.985 -8.601 -1.124 1.00 82.12 174 LEU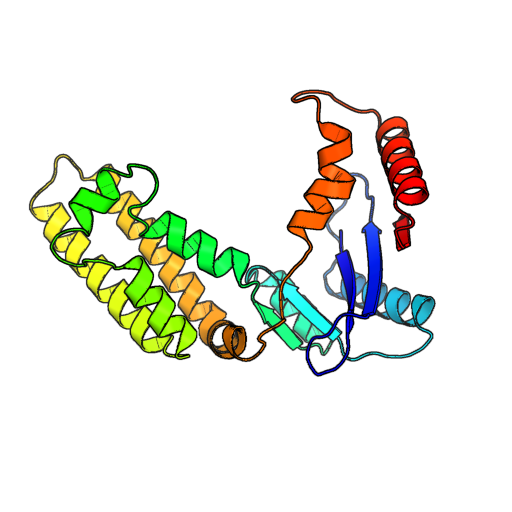 A C 1
ATOM 1427 O O . LEU A 1 174 ? -8.930 -7.900 -0.767 1.00 82.12 174 LEU A O 1
ATOM 1431 N N . PHE A 1 175 ? -8.046 -9.385 -2.199 1.00 76.94 175 PHE A N 1
ATOM 1432 C CA . PHE A 1 175 ? -9.197 -9.419 -3.099 1.00 76.94 175 PHE A CA 1
ATOM 1433 C C . PHE A 1 175 ? -10.255 -10.449 -2.688 1.00 76.94 175 PHE A C 1
ATOM 1435 O O . PHE A 1 175 ? -11.349 -10.442 -3.254 1.00 76.94 175 PHE A O 1
ATOM 1442 N N . THR A 1 176 ? -9.988 -11.280 -1.672 1.00 73.50 176 THR A N 1
ATOM 1443 C CA . THR A 1 176 ? -10.989 -12.204 -1.116 1.00 73.50 176 THR A CA 1
ATOM 1444 C C . THR A 1 176 ? -11.991 -11.467 -0.221 1.00 73.50 176 THR A C 1
ATOM 1446 O O . THR A 1 176 ? -13.185 -11.774 -0.228 1.00 73.50 176 THR A O 1
ATOM 1449 N N . PHE A 1 177 ? -11.552 -10.421 0.483 1.00 66.62 177 PHE A N 1
ATOM 1450 C CA . PHE A 1 177 ? -12.413 -9.595 1.325 1.00 66.62 177 PHE A CA 1
ATOM 1451 C C . PHE A 1 177 ? -13.070 -8.455 0.524 1.00 66.62 177 PHE A C 1
ATOM 1453 O O . PHE A 1 177 ? -12.595 -7.321 0.516 1.00 66.62 177 PHE A O 1
ATOM 1460 N N . LYS A 1 178 ? -14.215 -8.724 -0.125 1.00 61.41 178 LYS A N 1
ATOM 1461 C CA . LYS A 1 178 ? -14.929 -7.742 -0.982 1.00 61.41 178 LYS A CA 1
ATOM 1462 C C . LYS A 1 178 ? -15.197 -6.374 -0.325 1.00 61.41 178 LYS A C 1
ATOM 1464 O O . LYS A 1 178 ? -15.191 -5.367 -1.027 1.00 61.41 178 LYS A O 1
ATOM 1469 N N . ASN A 1 179 ? -15.408 -6.340 0.993 1.00 61.59 179 ASN A N 1
ATOM 1470 C CA . ASN A 1 179 ? -15.771 -5.133 1.752 1.00 61.59 179 ASN A CA 1
ATOM 1471 C C . ASN A 1 179 ? -14.646 -4.601 2.657 1.00 61.59 179 ASN A C 1
ATOM 1473 O O . ASN A 1 179 ? -14.861 -3.654 3.412 1.00 61.59 179 ASN A O 1
ATOM 1477 N N . ALA A 1 180 ? -13.460 -5.209 2.619 1.00 59.56 180 ALA A N 1
ATOM 1478 C CA . ALA A 1 180 ? -12.325 -4.768 3.415 1.00 59.56 180 ALA A CA 1
ATOM 1479 C C . ALA A 1 180 ? -11.746 -3.488 2.805 1.00 59.56 180 ALA A C 1
ATOM 1481 O O . ALA A 1 180 ? -11.200 -3.484 1.701 1.00 59.56 180 ALA A O 1
ATOM 1482 N N . SER A 1 181 ? -11.899 -2.364 3.493 1.00 60.88 181 SER A N 1
ATOM 1483 C CA . SER A 1 181 ? -11.264 -1.105 3.107 1.00 60.88 181 SER A CA 1
ATOM 1484 C C . SER A 1 181 ? -10.887 -0.318 4.352 1.00 60.88 181 SER A C 1
ATOM 1486 O O . SER A 1 181 ? -11.629 -0.280 5.332 1.00 60.88 181 SER A O 1
ATOM 1488 N N . SER A 1 182 ? -9.721 0.323 4.311 1.00 64.31 182 SER A N 1
ATOM 1489 C CA . SER A 1 182 ? -9.311 1.269 5.344 1.00 64.31 182 SER A CA 1
ATOM 1490 C C . SER A 1 182 ? -10.075 2.574 5.136 1.00 64.31 182 SER A C 1
ATOM 1492 O O . SER A 1 182 ? -9.925 3.230 4.108 1.00 64.31 182 SER A O 1
ATOM 1494 N N . PHE A 1 183 ? -10.881 2.994 6.115 1.00 65.94 183 PHE A N 1
ATOM 1495 C CA . PHE A 1 183 ? -11.512 4.324 6.088 1.00 65.94 183 PHE A CA 1
ATOM 1496 C C . PHE A 1 183 ? -10.661 5.378 6.811 1.00 65.94 183 PHE A C 1
ATOM 1498 O O . PHE A 1 183 ? -11.153 6.463 7.132 1.00 65.94 183 PHE A O 1
ATOM 1505 N N . THR A 1 184 ? -9.391 5.063 7.080 1.00 67.56 184 THR A N 1
ATOM 1506 C CA . THR A 1 184 ? -8.482 5.919 7.845 1.00 67.56 184 THR A CA 1
ATOM 1507 C C . THR A 1 184 ? -8.230 7.244 7.127 1.00 67.56 184 THR A C 1
ATOM 1509 O O . THR A 1 184 ? -8.320 8.288 7.759 1.00 67.56 184 THR A O 1
ATOM 1512 N N . GLU A 1 185 ? -8.014 7.254 5.807 1.00 64.94 185 GLU A N 1
ATOM 1513 C CA . GLU A 1 185 ? -7.725 8.498 5.070 1.00 64.94 185 GLU A CA 1
ATOM 1514 C C . GLU A 1 185 ? -8.941 9.435 5.003 1.00 64.94 185 GLU A C 1
ATOM 1516 O O . GLU A 1 185 ? -8.832 10.632 5.274 1.00 64.94 185 GLU A O 1
ATOM 1521 N N . ALA A 1 186 ? -10.131 8.888 4.729 1.00 64.38 186 ALA A N 1
ATOM 1522 C CA . ALA A 1 186 ? -11.381 9.647 4.787 1.00 64.38 186 ALA A CA 1
ATOM 1523 C C . ALA A 1 186 ? -11.619 10.224 6.195 1.00 64.38 186 ALA A C 1
ATOM 1525 O O . ALA A 1 186 ? -12.123 11.339 6.353 1.00 64.38 186 ALA A O 1
ATOM 1526 N N . PHE A 1 187 ? -11.211 9.492 7.233 1.00 66.88 187 PHE A N 1
ATOM 1527 C CA . PHE A 1 187 ? -11.296 9.939 8.616 1.00 66.88 187 PHE A CA 1
ATOM 1528 C C . PHE A 1 187 ? -10.298 11.057 8.937 1.00 66.88 187 PHE A C 1
ATOM 1530 O O . PHE A 1 187 ? -10.715 12.118 9.396 1.00 66.88 187 PHE A O 1
ATOM 1537 N N . VAL A 1 188 ? -9.007 10.868 8.643 1.00 67.56 188 VAL A N 1
ATOM 1538 C CA . VAL A 1 188 ? -7.984 11.911 8.821 1.00 67.56 188 VAL A CA 1
ATOM 1539 C C . VAL A 1 188 ? -8.414 13.172 8.081 1.00 67.56 188 VAL A C 1
ATOM 1541 O O . VAL A 1 188 ? -8.359 14.265 8.638 1.00 67.56 188 VAL A O 1
ATOM 1544 N N . SER A 1 189 ? -8.907 13.029 6.851 1.00 67.75 189 SER A N 1
ATOM 1545 C CA . SER A 1 189 ? -9.410 14.148 6.060 1.00 67.75 189 SER A CA 1
ATOM 1546 C C . SER A 1 189 ? -10.575 14.874 6.743 1.00 67.75 189 SER A C 1
ATOM 1548 O O . SER A 1 189 ? -10.540 16.092 6.928 1.00 67.75 189 SER A O 1
ATOM 1550 N N . SER A 1 190 ? -11.588 14.125 7.184 1.00 67.62 190 SER A N 1
ATOM 1551 C CA . SER A 1 190 ? -12.837 14.692 7.702 1.00 67.62 190 SER A CA 1
ATOM 1552 C C . SER A 1 190 ? -12.775 15.198 9.148 1.00 67.62 190 SER A C 1
ATOM 1554 O O . SER A 1 190 ? -13.572 16.075 9.494 1.00 67.62 190 SER A O 1
ATOM 1556 N N . LEU A 1 191 ? -11.879 14.669 9.987 1.00 67.25 191 LEU A N 1
ATOM 1557 C CA . LEU A 1 191 ? -11.779 15.023 11.411 1.00 67.25 191 LEU A CA 1
ATOM 1558 C C . LEU A 1 191 ? -10.517 15.795 11.776 1.00 67.25 191 LEU A C 1
ATOM 1560 O O . LEU A 1 191 ? -10.578 16.656 12.649 1.00 67.25 191 LEU A O 1
ATOM 1564 N N . VAL A 1 192 ? -9.400 15.548 11.094 1.00 67.88 192 VAL A N 1
ATOM 1565 C CA . VAL A 1 192 ? -8.140 16.251 11.365 1.00 67.88 192 VAL A CA 1
ATOM 1566 C C . VAL A 1 192 ? -7.916 17.347 10.326 1.00 67.88 192 VAL A C 1
ATOM 1568 O O . VAL A 1 192 ? -7.936 18.523 10.675 1.00 67.88 192 VAL A O 1
ATOM 1571 N N . LYS A 1 193 ? -7.790 17.002 9.037 1.00 69.44 193 LYS A N 1
ATOM 1572 C CA . LYS A 1 193 ? -7.428 17.959 7.973 1.00 69.44 193 LYS A CA 1
ATOM 1573 C C . LYS A 1 193 ? -8.496 19.036 7.751 1.00 69.44 193 LYS A C 1
ATOM 1575 O O . LYS A 1 193 ? -8.144 20.175 7.463 1.00 69.44 193 LYS A O 1
ATOM 1580 N N . PHE A 1 194 ? -9.784 18.729 7.944 1.00 66.50 194 PHE A N 1
ATOM 1581 C CA . PHE A 1 194 ? -10.860 19.729 7.862 1.00 66.50 194 PHE A CA 1
ATOM 1582 C C . PHE A 1 194 ? -10.646 20.905 8.828 1.00 66.50 194 PHE A C 1
ATOM 1584 O O . PHE A 1 194 ? -10.917 22.050 8.475 1.00 66.50 194 PHE A O 1
ATOM 1591 N N . ASN A 1 195 ? -10.121 20.637 10.025 1.00 62.97 195 ASN A N 1
ATOM 1592 C CA . ASN A 1 195 ? -9.877 21.655 11.048 1.00 62.97 195 ASN A CA 1
ATOM 1593 C C . ASN A 1 195 ? -8.599 22.480 10.788 1.00 62.97 195 ASN A C 1
ATOM 1595 O O . ASN A 1 195 ? -8.314 23.406 11.542 1.00 62.97 195 ASN A O 1
ATOM 1599 N N . ILE A 1 196 ? -7.845 22.155 9.729 1.00 64.06 196 ILE A N 1
ATOM 1600 C CA . ILE A 1 196 ? -6.550 22.753 9.357 1.00 64.06 196 ILE A CA 1
ATOM 1601 C C . ILE A 1 196 ? -6.625 23.306 7.914 1.00 64.06 196 ILE A C 1
ATOM 1603 O O . ILE A 1 196 ? -5.628 23.427 7.212 1.00 64.06 196 ILE A O 1
ATOM 1607 N N . LYS A 1 197 ? -7.833 23.628 7.427 1.00 58.72 197 LYS A N 1
ATOM 1608 C CA . LYS A 1 197 ? -8.085 24.043 6.032 1.00 58.72 197 LYS A CA 1
ATOM 1609 C C . LYS A 1 197 ? -7.318 25.287 5.579 1.00 58.72 197 LYS A C 1
ATOM 1611 O O . LYS A 1 197 ? -7.113 25.457 4.379 1.00 58.72 197 LYS A O 1
ATOM 1616 N N . ILE A 1 198 ? -6.896 26.145 6.504 1.00 60.56 198 ILE A N 1
ATOM 1617 C CA . ILE A 1 198 ? -6.056 27.291 6.166 1.00 60.56 198 ILE A CA 1
ATOM 1618 C C . ILE A 1 198 ? -4.619 26.777 6.040 1.00 60.56 198 ILE A C 1
ATOM 1620 O O . ILE A 1 198 ? -3.946 26.526 7.043 1.00 60.56 198 ILE A O 1
ATOM 1624 N N . LYS A 1 199 ? -4.164 26.587 4.793 1.00 54.59 199 LYS A N 1
ATOM 1625 C CA . LYS A 1 199 ? -2.763 26.258 4.498 1.00 54.59 199 LYS A CA 1
ATOM 1626 C C . LYS A 1 199 ? -1.850 27.232 5.262 1.00 54.59 199 LYS A C 1
ATOM 1628 O O . LYS A 1 199 ? -2.125 28.427 5.288 1.00 54.59 199 LYS A O 1
ATOM 1633 N N . TYR A 1 200 ? -0.787 26.710 5.877 1.00 56.94 200 TYR A N 1
ATOM 1634 C CA . TYR A 1 200 ? 0.231 27.476 6.620 1.00 56.94 200 TYR A CA 1
ATOM 1635 C C . TYR A 1 200 ? -0.208 28.101 7.957 1.00 56.94 200 TYR A C 1
ATOM 1637 O O . TYR A 1 200 ? 0.550 28.860 8.554 1.00 56.94 200 TYR A O 1
ATOM 1645 N N . SER A 1 201 ? -1.394 27.771 8.478 1.00 63.25 201 SER A N 1
ATOM 1646 C CA . SER A 1 201 ? -1.796 28.217 9.818 1.00 63.25 201 SER A CA 1
ATOM 1647 C C . SER A 1 201 ? -1.226 27.329 10.919 1.00 63.25 201 SER A C 1
ATOM 1649 O O . SER A 1 201 ? -1.500 26.129 10.966 1.00 63.25 201 SER A O 1
ATOM 1651 N N . ASN A 1 202 ? -0.503 27.940 11.857 1.00 60.47 202 ASN A N 1
ATOM 1652 C CA . ASN A 1 202 ? -0.105 27.298 13.104 1.00 60.47 202 ASN A CA 1
ATOM 1653 C C . ASN A 1 202 ? -1.228 27.455 14.134 1.00 60.47 202 ASN A C 1
ATOM 1655 O O . ASN A 1 202 ? -1.571 28.563 14.545 1.00 60.47 202 ASN A O 1
ATOM 1659 N N . PHE A 1 203 ? -1.812 26.337 14.560 1.00 68.06 203 PHE A N 1
ATOM 1660 C CA . PHE A 1 203 ? -2.806 26.327 15.629 1.00 68.06 203 PHE A CA 1
ATOM 1661 C C . PHE A 1 203 ? -2.121 26.027 16.957 1.00 68.06 203 PHE A C 1
ATOM 1663 O O . PHE A 1 203 ? -1.401 25.036 17.078 1.00 68.06 203 PHE A O 1
ATOM 1670 N N . CYS A 1 204 ? -2.388 26.836 17.985 1.00 75.19 204 CYS A N 1
ATOM 1671 C CA . CYS A 1 204 ? -2.010 26.452 19.338 1.00 75.19 204 CYS A CA 1
ATOM 1672 C C . CYS A 1 204 ? -2.764 25.174 19.744 1.00 75.19 204 CYS A C 1
ATOM 1674 O O . CYS A 1 204 ? -3.913 24.952 19.342 1.00 75.19 204 CYS A O 1
ATOM 1676 N N . PHE A 1 205 ? -2.127 24.338 20.565 1.00 74.38 205 PHE A N 1
ATOM 1677 C CA . PHE A 1 205 ? -2.646 23.018 20.928 1.00 74.38 205 PHE A CA 1
ATOM 1678 C C . PHE A 1 205 ? -4.086 23.061 21.472 1.00 74.38 205 PHE A C 1
ATOM 1680 O O . PHE A 1 205 ? -4.940 22.273 21.064 1.00 74.38 205 PHE A O 1
ATOM 1687 N N . LYS A 1 206 ? -4.394 24.054 22.318 1.00 80.12 206 LYS A N 1
ATOM 1688 C CA . LYS A 1 206 ? -5.738 24.269 22.878 1.00 80.12 206 LYS A CA 1
ATOM 1689 C C . LYS A 1 206 ? -6.793 24.497 21.790 1.00 80.12 206 LYS A C 1
ATOM 1691 O O . LYS A 1 206 ? -7.885 23.937 21.861 1.00 80.12 206 LYS A O 1
ATOM 1696 N N . ARG A 1 207 ? -6.469 25.289 20.762 1.00 75.12 207 ARG A N 1
ATOM 1697 C CA . ARG A 1 207 ? -7.382 25.579 19.648 1.00 75.12 207 ARG A CA 1
ATOM 1698 C C . ARG A 1 207 ? -7.609 24.347 18.775 1.00 75.12 207 ARG A C 1
ATOM 1700 O O . ARG A 1 207 ? -8.749 24.069 18.417 1.00 75.12 207 ARG A O 1
ATOM 1707 N N . TYR A 1 208 ? -6.557 23.577 18.500 1.00 77.31 208 TYR A N 1
ATOM 1708 C CA . TYR A 1 208 ? -6.675 22.301 17.790 1.00 77.31 208 TYR A CA 1
ATOM 1709 C C . TYR A 1 208 ? -7.591 21.313 18.535 1.00 77.31 208 TYR A C 1
ATOM 1711 O O . TYR A 1 208 ? -8.523 20.766 17.943 1.00 77.31 208 TYR A O 1
ATOM 1719 N N . LEU A 1 209 ? -7.388 21.148 19.846 1.00 77.69 209 LEU A N 1
ATOM 1720 C CA . LEU A 1 209 ? -8.189 20.245 20.675 1.00 77.69 209 LEU A CA 1
ATOM 1721 C C . LEU A 1 209 ? -9.664 20.666 20.737 1.00 77.69 209 LEU A C 1
ATOM 1723 O O . LEU A 1 209 ? -10.555 19.824 20.623 1.00 77.69 209 LEU A O 1
ATOM 1727 N N . ASN A 1 210 ? -9.933 21.966 20.873 1.00 77.94 210 ASN A N 1
ATOM 1728 C CA . ASN A 1 210 ? -11.298 22.492 20.863 1.00 77.94 210 ASN A CA 1
ATOM 1729 C C . ASN A 1 210 ? -11.995 22.235 19.522 1.00 77.94 210 ASN A C 1
ATOM 1731 O O . ASN A 1 210 ? -13.133 21.768 19.513 1.00 77.94 210 ASN A O 1
ATOM 1735 N N . ASN A 1 211 ? -11.306 22.454 18.399 1.00 76.00 211 ASN A N 1
ATOM 1736 C CA . ASN A 1 211 ? -11.856 22.175 17.072 1.00 76.00 211 ASN A CA 1
ATOM 1737 C C . ASN A 1 211 ? -12.174 20.683 16.885 1.0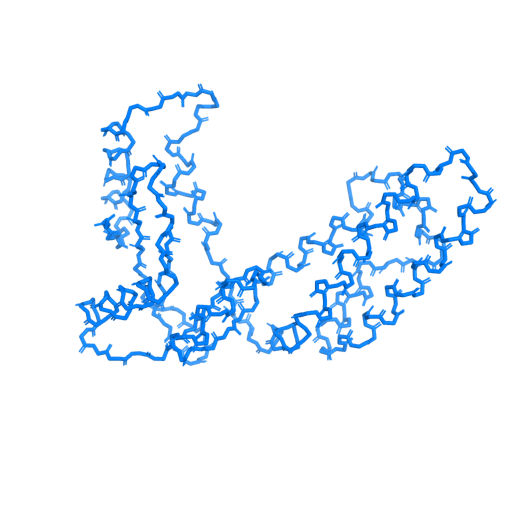0 76.00 211 ASN A C 1
ATOM 1739 O O . ASN A 1 211 ? -13.233 20.344 16.356 1.00 76.00 211 ASN A O 1
ATOM 1743 N N . LEU A 1 212 ? -11.303 19.783 17.359 1.00 76.00 212 LEU A N 1
ATOM 1744 C CA . LEU A 1 212 ? -11.566 18.339 17.338 1.00 76.00 212 LEU A CA 1
ATOM 1745 C C . LEU A 1 212 ? -12.804 17.970 18.162 1.00 76.00 212 LEU A C 1
ATOM 1747 O O . LEU A 1 212 ? -13.680 17.263 17.663 1.00 76.00 212 LEU A O 1
ATOM 1751 N N . ARG A 1 213 ? -12.901 18.470 19.401 1.00 75.31 213 ARG A N 1
ATOM 1752 C CA . ARG A 1 213 ? -14.030 18.200 20.308 1.00 75.31 213 ARG A CA 1
ATOM 1753 C C . ARG A 1 213 ? -15.359 18.724 19.758 1.00 75.31 213 ARG A C 1
ATOM 1755 O O . ARG A 1 213 ? -16.370 18.031 19.850 1.00 75.31 213 ARG A O 1
ATOM 1762 N N . LEU A 1 214 ? -15.366 19.922 19.171 1.00 74.44 214 LEU A N 1
ATOM 1763 C CA . LEU A 1 214 ? -16.558 20.504 18.543 1.00 74.44 214 LEU A CA 1
ATOM 1764 C C . LEU A 1 214 ? -17.007 19.692 17.326 1.00 74.44 214 LEU A C 1
ATOM 1766 O O . LEU A 1 214 ? -18.175 19.328 17.227 1.00 74.44 214 LEU A O 1
ATOM 1770 N N . ASN A 1 215 ? -16.078 19.349 16.432 1.00 71.75 215 ASN A N 1
ATOM 1771 C CA . ASN A 1 215 ? -16.372 18.550 15.241 1.00 71.75 215 ASN A CA 1
ATOM 1772 C C . ASN A 1 215 ? -16.906 17.156 15.621 1.00 71.75 215 ASN A C 1
ATOM 1774 O O . ASN A 1 215 ? -17.859 16.669 15.020 1.00 71.75 215 ASN A O 1
ATOM 1778 N N . HIS A 1 216 ? -16.357 16.555 16.681 1.00 72.88 216 HIS A N 1
ATOM 1779 C CA . HIS A 1 216 ? -16.860 15.312 17.258 1.00 72.88 216 HIS A CA 1
ATOM 1780 C C . HIS A 1 216 ? -18.311 15.417 17.741 1.00 72.88 216 HIS A C 1
ATOM 1782 O O . HIS A 1 216 ? -19.130 14.590 17.343 1.00 72.88 216 HIS A O 1
ATOM 1788 N N . LYS A 1 217 ? -18.636 16.442 18.547 1.00 73.31 217 LYS A N 1
ATOM 1789 C CA . LYS A 1 217 ? -20.011 16.684 19.015 1.00 73.31 217 LYS A CA 1
ATOM 1790 C C . LYS A 1 217 ? -20.978 16.865 17.844 1.00 73.31 217 LYS A C 1
ATOM 1792 O O . LYS A 1 217 ? -22.032 16.246 17.834 1.00 73.31 217 LYS A O 1
ATOM 1797 N N . LEU A 1 218 ? -20.601 17.663 16.843 1.00 75.19 218 LEU A N 1
ATOM 1798 C CA . LEU A 1 218 ? -21.440 17.924 15.668 1.00 75.19 218 LEU A CA 1
ATOM 1799 C C . LEU A 1 218 ? -21.690 16.672 14.821 1.00 75.19 218 LEU A C 1
ATOM 1801 O O . LEU A 1 218 ? -22.772 16.509 14.270 1.00 75.19 218 LEU A O 1
ATOM 1805 N N . LYS A 1 219 ? -20.692 15.791 14.694 1.00 72.62 219 LYS A N 1
ATOM 1806 C CA . LYS A 1 219 ? -20.791 14.581 13.865 1.00 72.62 219 LYS A CA 1
ATOM 1807 C C . LYS A 1 219 ? -21.297 13.352 14.612 1.00 72.62 219 LYS A C 1
ATOM 1809 O O . LYS A 1 219 ? -21.405 12.300 13.987 1.00 72.62 219 LYS A O 1
ATOM 1814 N N . ASN A 1 220 ? -21.540 13.463 15.919 1.00 72.31 220 ASN A N 1
ATOM 1815 C CA . ASN A 1 220 ? -21.843 12.337 16.802 1.00 72.31 220 ASN A CA 1
ATOM 1816 C C . ASN A 1 220 ? -20.900 11.136 16.568 1.00 72.31 220 ASN A C 1
ATOM 1818 O O . ASN A 1 220 ? -21.317 9.980 16.506 1.00 72.31 220 ASN A O 1
ATOM 1822 N N . ALA A 1 221 ? -19.615 11.423 16.330 1.00 70.81 221 ALA A N 1
ATOM 1823 C CA . ALA A 1 221 ? -18.608 10.375 16.219 1.00 70.81 221 ALA A CA 1
ATOM 1824 C C . ALA A 1 221 ? -18.360 9.770 17.614 1.00 70.81 221 ALA A C 1
ATOM 1826 O O . ALA A 1 221 ? -18.711 10.388 18.606 1.00 70.81 221 ALA A O 1
ATOM 1827 N N . ASN A 1 222 ? -17.758 8.582 17.702 1.00 70.25 222 ASN A N 1
ATOM 1828 C CA . ASN A 1 222 ? -17.223 8.055 18.961 1.00 70.25 222 ASN A CA 1
ATOM 1829 C C . ASN A 1 222 ? -15.694 8.236 18.948 1.00 70.25 222 ASN A C 1
ATOM 1831 O O . ASN A 1 222 ? -14.996 7.510 18.231 1.00 70.25 222 ASN A O 1
ATOM 1835 N N . LEU A 1 223 ? -15.176 9.266 19.621 1.00 70.38 223 LEU A N 1
ATOM 1836 C CA . LEU A 1 223 ? -13.755 9.617 19.723 1.00 70.38 223 LEU A CA 1
ATOM 1837 C C . LEU A 1 223 ? -13.302 9.516 21.173 1.00 70.38 223 LEU A C 1
ATOM 1839 O O . LEU A 1 223 ? -13.806 10.211 22.051 1.00 70.38 223 LEU A O 1
ATOM 1843 N N . ILE A 1 224 ? -12.260 8.726 21.366 1.00 69.75 224 ILE A N 1
ATOM 1844 C CA . ILE A 1 224 ? -11.532 8.586 22.613 1.00 69.75 224 ILE A CA 1
ATOM 1845 C C . ILE A 1 224 ? -10.186 9.282 22.420 1.00 69.75 224 ILE A C 1
ATOM 1847 O O . ILE A 1 224 ? -9.454 9.020 21.459 1.00 69.75 224 ILE A O 1
ATOM 1851 N N . LEU A 1 225 ? -9.905 10.230 23.307 1.00 67.69 225 LEU A N 1
ATOM 1852 C CA . LEU A 1 225 ? -8.644 10.959 23.359 1.00 67.69 225 LEU A CA 1
ATOM 1853 C C . LEU A 1 225 ? -7.779 10.301 24.432 1.00 67.69 225 LEU A C 1
ATOM 1855 O O . LEU A 1 225 ? -8.220 10.223 25.577 1.00 67.69 225 LEU A O 1
ATOM 1859 N N . ILE A 1 226 ? -6.593 9.834 24.042 1.00 65.50 226 ILE A N 1
ATOM 1860 C CA . ILE A 1 226 ? -5.601 9.207 24.930 1.00 65.50 226 ILE A CA 1
ATOM 1861 C C . ILE A 1 226 ? -4.343 10.076 24.976 1.00 65.50 226 ILE A C 1
ATOM 1863 O O . ILE A 1 226 ? -4.009 10.695 23.937 1.00 65.50 226 ILE A O 1
#

pLDDT: mean 81.72, std 11.67, range [52.91, 97.62]

Secondary structure (DSSP, 8-state):
-EEEEEE-TTS-EEEEEEEE----BTBPPPPHHHHHHHHHHHHHHHHSS----EEEESS-HHHHHHHHHTTPEEEE-HHHHHHHHHHHH--TT--HHHHHHHTTTSTTHHHHHHHHHHTT-HHHHHHHHHHHHHHHHHHHHH-GGGHHHHHHHHHHHHHHHHHHHHTHHHHHHHTT-TT----HHHHIIIIIGGGG-STTPPPPHHHHHHHHHHHHHHHT--EEE-

Organism: Mesomycoplasma hyopneumoniae (strain 7448) (NCBI:txid262722)

Radius of gyration: 21.35 Å; chains: 1; bounding box: 43×43×56 Å